Protein AF-A0A2T2QYC4-F1 (afdb_monomer_lite)

pLDDT: mean 82.31, std 14.13, range [34.84, 96.31]

Foldseek 3Di:
DACALVNLLVVLLCLAPVVQVVCQVVQQFDQDPVRDTHRDGDFKDKDKDPFDDDCRQQPSDQPPAWHKDWPFKDFDFACPVPDPVNLLVLLVVCVVVVHPLNVPDDPPPPRVSSLVSVQVSCVVVVHDSCVRRPGTMITMIMIGSAPCSVCVVVVNDDDRDDHHHHSVVSNVSSCVVRPPVVCVVCVVVVVDDPVVVVVVVVVVVVPPDPDPPPDDD

Sequence (217 aa):
MLVSSEAKLIGALATSSQIQRRFRKRYGHRESISGAVKEAELVLITATSALGRSSLYNRLRLDGLFRYERLGWTEGYGHFHIPESTFQKMRELLARRDHKYAEGYDLGDGPNWRIRVAREALDQVGLDSELLHHGIQREVFGVPLVDNFRDYLCGRIEDTSVSRPSVSETAEAAKERWIIDRADRCPDYAEWSRRQIWELMVSRLENEVPWPKNGSS

Radius of gyration: 23.76 Å; chains: 1; bounding box: 46×71×59 Å

Structure (mmCIF, N/CA/C/O backbone):
data_AF-A0A2T2QYC4-F1
#
_entry.id   AF-A0A2T2QYC4-F1
#
loop_
_atom_site.group_PDB
_atom_site.id
_atom_site.type_symbol
_atom_site.label_atom_id
_atom_site.label_alt_id
_atom_site.label_comp_id
_atom_site.label_asym_id
_atom_site.label_entity_id
_atom_site.label_seq_id
_atom_site.pdbx_PDB_ins_code
_atom_site.Cartn_x
_atom_site.Cartn_y
_atom_site.Cartn_z
_atom_site.occupancy
_atom_site.B_iso_or_equiv
_atom_site.auth_seq_id
_atom_site.auth_comp_id
_atom_site.auth_asym_id
_atom_site.auth_atom_id
_atom_site.pdbx_PDB_model_num
ATOM 1 N N . MET A 1 1 ? -6.869 10.936 -14.841 1.00 34.84 1 MET A N 1
ATOM 2 C CA . MET A 1 1 ? -5.596 10.888 -14.089 1.00 34.84 1 MET A CA 1
ATOM 3 C C . MET A 1 1 ? -4.715 9.812 -14.722 1.00 34.84 1 MET A C 1
ATOM 5 O O . MET A 1 1 ? -5.027 8.636 -14.601 1.00 34.84 1 MET A O 1
ATOM 9 N N . LEU A 1 2 ? -3.721 10.186 -15.531 1.00 40.78 2 LEU A N 1
ATOM 10 C CA . LEU A 1 2 ? -2.748 9.238 -16.091 1.00 40.78 2 LEU A CA 1
ATOM 11 C C . LEU A 1 2 ? -1.727 8.931 -14.987 1.00 40.78 2 LEU A C 1
ATOM 13 O O . LEU A 1 2 ? -1.151 9.864 -14.442 1.00 40.78 2 LEU A O 1
ATOM 17 N N . VAL A 1 3 ? -1.506 7.659 -14.640 1.00 56.66 3 VAL A N 1
ATOM 18 C CA . VAL A 1 3 ? -0.358 7.289 -13.789 1.00 56.66 3 VAL A CA 1
ATOM 19 C C . VAL A 1 3 ? 0.904 7.711 -14.533 1.00 56.66 3 VAL A C 1
ATOM 21 O O . VAL A 1 3 ? 1.091 7.298 -15.685 1.00 56.66 3 VAL A O 1
ATOM 24 N N . SER A 1 4 ? 1.730 8.549 -13.902 1.00 75.06 4 SER A N 1
ATOM 25 C CA . SER A 1 4 ? 3.019 8.962 -14.457 1.00 75.06 4 SER A CA 1
ATOM 26 C C . SER A 1 4 ? 3.881 7.728 -14.737 1.00 75.06 4 SER A C 1
ATOM 28 O O . SER A 1 4 ? 3.752 6.696 -14.075 1.00 75.06 4 SER A O 1
ATOM 30 N N . SER A 1 5 ? 4.753 7.797 -15.742 1.00 82.12 5 SER A N 1
ATOM 31 C CA . SER A 1 5 ? 5.728 6.731 -16.024 1.00 82.12 5 SER A CA 1
ATOM 32 C C . SER A 1 5 ? 6.539 6.357 -14.775 1.00 82.12 5 SER A C 1
ATOM 34 O O . SER A 1 5 ? 6.807 5.181 -14.548 1.00 82.12 5 SER A O 1
ATOM 36 N N . GLU A 1 6 ? 6.822 7.337 -13.916 1.00 81.94 6 GLU A N 1
ATOM 37 C CA . GLU A 1 6 ? 7.482 7.173 -12.617 1.00 81.94 6 GLU A CA 1
ATOM 38 C C . GLU A 1 6 ? 6.693 6.280 -11.655 1.00 81.94 6 GLU A C 1
ATOM 40 O O . GLU A 1 6 ? 7.233 5.323 -11.108 1.00 81.94 6 GLU A O 1
ATOM 45 N N . ALA A 1 7 ? 5.396 6.535 -11.472 1.00 85.44 7 ALA A N 1
ATOM 46 C CA . ALA A 1 7 ? 4.572 5.724 -10.582 1.00 85.44 7 ALA A CA 1
ATOM 47 C C . ALA A 1 7 ? 4.428 4.279 -11.094 1.00 85.44 7 ALA A C 1
ATOM 49 O O . ALA A 1 7 ? 4.367 3.344 -10.294 1.00 85.44 7 ALA A O 1
ATOM 50 N N . LYS A 1 8 ? 4.448 4.070 -12.420 1.00 90.44 8 LYS A N 1
ATOM 51 C CA . LYS A 1 8 ? 4.505 2.715 -12.989 1.00 90.44 8 LYS A CA 1
ATOM 52 C C . LYS A 1 8 ? 5.839 2.028 -12.707 1.00 90.44 8 LYS A C 1
ATOM 54 O O . LYS A 1 8 ? 5.837 0.858 -12.338 1.00 90.44 8 LYS A O 1
ATOM 59 N N . LEU A 1 9 ? 6.955 2.751 -12.835 1.00 92.19 9 LEU A N 1
ATOM 60 C CA . LEU A 1 9 ? 8.280 2.242 -12.482 1.00 92.19 9 LEU A CA 1
ATOM 61 C C . LEU A 1 9 ? 8.327 1.829 -11.006 1.00 92.19 9 LEU A C 1
ATOM 63 O O . LEU A 1 9 ? 8.732 0.713 -10.705 1.00 92.19 9 LEU A O 1
ATOM 67 N N . ILE A 1 10 ? 7.843 2.671 -10.091 1.00 91.94 10 ILE A N 1
ATOM 68 C CA . ILE A 1 10 ? 7.784 2.346 -8.656 1.00 91.94 10 ILE A CA 1
ATOM 69 C C . ILE A 1 10 ? 6.952 1.079 -8.416 1.00 91.94 10 ILE A C 1
ATOM 71 O O . ILE A 1 10 ? 7.399 0.178 -7.704 1.00 91.94 10 ILE A O 1
ATOM 75 N N . GLY A 1 11 ? 5.774 0.982 -9.039 1.00 91.75 11 GLY A N 1
ATOM 76 C CA . GLY A 1 11 ? 4.921 -0.204 -8.945 1.00 91.75 11 GLY A CA 1
ATOM 77 C C . GLY A 1 11 ? 5.597 -1.474 -9.468 1.00 91.75 11 GLY A C 1
ATOM 78 O O . GLY A 1 11 ? 5.486 -2.522 -8.843 1.00 91.75 11 GLY A O 1
ATOM 79 N N . ALA A 1 12 ? 6.359 -1.381 -10.560 1.00 94.12 12 ALA A N 1
ATOM 80 C CA . ALA A 1 12 ? 7.154 -2.493 -11.072 1.00 94.12 12 ALA A CA 1
ATOM 81 C C . ALA A 1 12 ? 8.262 -2.907 -10.097 1.00 94.12 12 ALA A C 1
ATOM 83 O O . ALA A 1 12 ? 8.355 -4.075 -9.716 1.00 94.12 12 ALA A O 1
ATOM 84 N N . LEU A 1 13 ? 9.067 -1.943 -9.643 1.00 94.94 13 LEU A N 1
ATOM 85 C CA . LEU A 1 13 ? 10.204 -2.177 -8.751 1.00 94.94 13 LEU A CA 1
ATOM 86 C C . LEU A 1 13 ? 9.791 -2.790 -7.410 1.00 94.94 13 LEU A C 1
ATOM 88 O O . LEU A 1 13 ? 10.557 -3.575 -6.844 1.00 94.94 13 LEU A O 1
ATOM 92 N N . ALA A 1 14 ? 8.580 -2.494 -6.929 1.00 94.50 14 ALA A N 1
ATOM 93 C CA . ALA A 1 14 ? 8.007 -3.110 -5.734 1.00 94.50 14 ALA A CA 1
ATOM 94 C C . ALA A 1 14 ? 7.943 -4.649 -5.822 1.00 94.50 14 ALA A C 1
ATOM 96 O O . ALA A 1 14 ? 7.999 -5.320 -4.797 1.00 94.50 14 ALA A O 1
ATOM 97 N N . THR A 1 15 ? 7.878 -5.214 -7.032 1.00 94.44 15 THR A N 1
ATOM 98 C CA . THR A 1 15 ? 7.729 -6.662 -7.279 1.00 94.44 15 THR A CA 1
ATOM 99 C C . THR A 1 15 ? 9.056 -7.424 -7.402 1.00 94.44 15 THR A C 1
ATOM 101 O O . THR A 1 15 ? 9.057 -8.625 -7.692 1.00 94.44 15 THR A O 1
ATOM 104 N N . SER A 1 16 ? 10.186 -6.732 -7.228 1.00 95.00 16 SER A N 1
ATOM 105 C CA . SER A 1 16 ? 11.531 -7.286 -7.418 1.00 95.00 16 SER A CA 1
ATOM 106 C C . SER A 1 16 ? 12.015 -8.129 -6.232 1.00 95.00 16 SER A C 1
ATOM 108 O O . SER A 1 16 ? 11.623 -7.914 -5.079 1.00 95.00 16 SER A O 1
ATOM 110 N N . SER A 1 17 ? 12.952 -9.045 -6.490 1.00 94.62 17 SER A N 1
ATOM 111 C CA . SER A 1 17 ? 13.539 -9.913 -5.454 1.00 94.62 17 SER A CA 1
ATOM 112 C C . SER A 1 17 ? 14.243 -9.139 -4.333 1.00 94.62 17 SER A C 1
ATOM 114 O O . SER A 1 17 ? 14.236 -9.559 -3.173 1.00 94.62 17 SER A O 1
ATOM 116 N N . GLN A 1 18 ? 14.818 -7.966 -4.625 1.00 95.12 18 GLN A N 1
ATOM 117 C CA . GLN A 1 18 ? 15.401 -7.089 -3.606 1.00 95.12 18 GLN A CA 1
ATOM 118 C C . GLN A 1 18 ? 14.364 -6.633 -2.573 1.00 95.12 18 GLN A C 1
ATOM 120 O O . GLN A 1 18 ? 14.708 -6.514 -1.394 1.00 95.12 18 GLN A O 1
ATOM 125 N N . ILE A 1 19 ? 13.124 -6.357 -2.991 1.00 94.38 19 ILE A N 1
ATOM 126 C CA . ILE A 1 19 ? 12.058 -5.923 -2.082 1.00 94.38 19 ILE A CA 1
ATOM 127 C C . ILE A 1 19 ? 11.625 -7.077 -1.183 1.00 94.38 19 ILE A C 1
ATOM 129 O O . ILE A 1 19 ? 11.568 -6.882 0.030 1.00 94.38 19 ILE A O 1
ATOM 133 N N . GLN A 1 20 ? 11.446 -8.284 -1.727 1.00 91.44 20 GLN A N 1
ATOM 134 C CA . GLN A 1 20 ? 11.183 -9.479 -0.915 1.00 91.44 20 GLN A CA 1
ATOM 135 C C . GLN A 1 20 ? 12.298 -9.728 0.107 1.00 91.44 20 GLN A C 1
ATOM 137 O O . GLN A 1 20 ? 12.030 -9.894 1.294 1.00 91.44 20 GLN A O 1
ATOM 142 N N . ARG A 1 21 ? 13.568 -9.651 -0.312 1.00 91.06 21 ARG A N 1
ATOM 143 C CA . ARG A 1 21 ? 14.713 -9.821 0.596 1.00 91.06 21 ARG A CA 1
ATOM 144 C C . ARG A 1 21 ? 14.744 -8.762 1.699 1.00 91.06 21 ARG A C 1
ATOM 146 O O . ARG A 1 21 ? 15.040 -9.079 2.850 1.00 91.06 21 ARG A O 1
ATOM 153 N N . ARG A 1 22 ? 14.449 -7.499 1.371 1.00 92.75 22 ARG A N 1
ATOM 154 C CA . ARG A 1 22 ? 14.358 -6.417 2.368 1.00 92.75 22 ARG A CA 1
ATOM 155 C C . ARG A 1 22 ? 13.189 -6.620 3.323 1.00 92.75 22 ARG A C 1
ATOM 157 O O . ARG A 1 22 ? 13.354 -6.361 4.513 1.00 92.75 22 ARG A O 1
ATOM 164 N N . PHE A 1 23 ? 12.047 -7.085 2.822 1.00 92.12 23 PHE A N 1
ATOM 165 C CA . PHE A 1 23 ? 10.899 -7.430 3.649 1.00 92.12 23 PHE A CA 1
ATOM 166 C C . PHE A 1 23 ? 11.265 -8.541 4.635 1.00 92.12 23 PHE A C 1
ATOM 168 O O . PHE A 1 23 ? 11.147 -8.325 5.838 1.00 92.12 23 PHE A O 1
ATOM 175 N N . ARG A 1 24 ? 11.829 -9.657 4.154 1.00 89.19 24 ARG A N 1
ATOM 176 C CA . ARG A 1 24 ? 12.281 -10.775 4.996 1.00 89.19 24 ARG A CA 1
ATOM 177 C C . ARG A 1 24 ? 13.300 -10.329 6.043 1.00 89.19 24 ARG A C 1
ATOM 179 O O . ARG A 1 24 ? 13.154 -10.640 7.214 1.00 89.19 24 ARG A O 1
ATOM 186 N N . LYS A 1 25 ? 14.278 -9.494 5.671 1.00 89.31 25 LYS A N 1
ATOM 187 C CA . LYS A 1 25 ? 15.247 -8.940 6.635 1.00 89.31 25 LYS A CA 1
ATOM 188 C C . LYS A 1 25 ? 14.583 -8.105 7.740 1.00 89.31 25 LYS A C 1
ATOM 190 O O . LYS A 1 25 ? 15.083 -8.071 8.858 1.00 89.31 25 LYS A O 1
ATOM 195 N N . ARG A 1 26 ? 13.505 -7.380 7.426 1.00 88.81 26 ARG A N 1
ATOM 196 C CA . ARG A 1 26 ? 12.836 -6.468 8.368 1.00 88.81 26 ARG A CA 1
ATOM 197 C C . ARG A 1 26 ? 11.761 -7.152 9.213 1.00 88.81 26 ARG A C 1
ATOM 199 O O . ARG A 1 26 ? 11.544 -6.733 10.348 1.00 88.81 26 ARG A O 1
ATOM 206 N N . TYR A 1 27 ? 11.071 -8.137 8.648 1.00 86.44 27 TYR A N 1
ATOM 207 C CA . TYR A 1 27 ? 9.861 -8.724 9.224 1.00 86.44 27 TYR A CA 1
ATOM 208 C C . TYR A 1 27 ? 9.934 -10.241 9.421 1.00 86.44 27 TYR A C 1
ATOM 210 O O . TYR A 1 27 ? 9.093 -10.762 10.141 1.00 86.44 27 TYR A O 1
ATOM 218 N N . GLY A 1 28 ? 10.910 -10.930 8.823 1.00 81.00 28 GLY A N 1
ATOM 219 C CA . GLY A 1 28 ? 10.986 -12.395 8.784 1.00 81.00 28 GLY A CA 1
ATOM 220 C C . GLY A 1 28 ? 11.071 -13.049 10.160 1.00 81.00 28 GLY A C 1
ATOM 221 O O . GLY A 1 28 ? 10.417 -14.051 10.379 1.00 81.00 28 GLY A O 1
ATOM 222 N N . HIS A 1 29 ? 11.769 -12.437 11.118 1.00 75.62 29 HIS A N 1
ATOM 223 C CA . HIS A 1 29 ? 11.872 -12.958 12.487 1.00 75.62 29 HIS A CA 1
ATOM 224 C C . HIS A 1 29 ? 11.313 -11.946 13.487 1.00 75.62 29 HIS A C 1
ATOM 226 O O . HIS A 1 29 ? 12.050 -11.332 14.261 1.00 75.62 29 HIS A O 1
ATOM 232 N N . ARG A 1 30 ? 9.999 -11.709 13.429 1.00 68.81 30 ARG A N 1
ATOM 233 C CA . ARG A 1 30 ? 9.294 -10.909 14.438 1.00 68.81 30 ARG A CA 1
ATOM 234 C C . ARG A 1 30 ? 8.392 -11.791 15.285 1.00 68.81 30 ARG A C 1
ATOM 236 O O . ARG A 1 30 ? 7.573 -12.546 14.763 1.00 68.81 30 ARG A O 1
ATOM 243 N N . GLU A 1 31 ? 8.512 -11.633 16.597 1.00 67.81 31 GLU A N 1
ATOM 244 C CA . GLU A 1 31 ? 7.532 -12.156 17.538 1.00 67.81 31 GLU A CA 1
ATOM 245 C C . GLU A 1 31 ? 6.200 -11.438 17.320 1.00 67.81 31 GLU A C 1
ATOM 247 O O . GLU A 1 31 ? 6.111 -10.207 17.261 1.00 67.81 31 GLU A O 1
ATOM 252 N N . SER A 1 32 ? 5.151 -12.230 17.134 1.00 64.69 32 SER A N 1
ATOM 253 C CA . SER A 1 32 ? 3.784 -11.727 17.149 1.00 64.69 32 SER A CA 1
ATOM 254 C C . SER A 1 32 ? 3.385 -11.302 18.565 1.00 64.69 32 SER A C 1
ATOM 256 O O . SER A 1 32 ? 3.984 -11.726 19.548 1.00 64.69 32 SER A O 1
ATOM 258 N N . ILE A 1 33 ? 2.306 -10.523 18.681 1.00 60.09 33 ILE A N 1
ATOM 259 C CA . ILE A 1 33 ? 1.723 -10.114 19.976 1.00 60.09 33 ILE A CA 1
ATOM 260 C C . ILE A 1 33 ? 1.355 -11.339 20.843 1.00 60.09 33 ILE A C 1
ATOM 262 O O . ILE A 1 33 ? 1.337 -11.257 22.064 1.00 60.09 33 ILE A O 1
ATOM 266 N N . SER A 1 34 ? 1.117 -12.496 20.217 1.00 65.88 34 SER A N 1
ATOM 267 C CA . SER A 1 34 ? 0.871 -13.785 20.875 1.00 65.88 34 SER A CA 1
ATOM 268 C C . SER A 1 34 ? 2.137 -14.563 21.282 1.00 65.88 34 SER A C 1
ATOM 270 O O . SER A 1 34 ? 2.019 -15.715 21.681 1.00 65.88 34 SER A O 1
ATOM 272 N N . GLY A 1 35 ? 3.342 -14.004 21.127 1.00 59.62 35 GLY A N 1
ATOM 273 C CA . GLY A 1 35 ? 4.617 -14.664 21.459 1.00 59.62 35 GLY A CA 1
ATOM 274 C C . GLY A 1 35 ? 5.097 -15.711 20.444 1.00 59.62 35 GLY A C 1
ATOM 275 O O . GLY A 1 35 ? 6.207 -16.218 20.553 1.00 59.62 35 GLY A O 1
ATOM 276 N N . ALA A 1 36 ? 4.299 -16.026 19.420 1.00 67.31 36 ALA A N 1
ATOM 277 C CA . ALA A 1 36 ? 4.718 -16.908 18.335 1.00 67.31 36 ALA A CA 1
ATOM 278 C C . ALA A 1 36 ? 5.643 -16.161 17.362 1.00 67.31 36 ALA A C 1
ATOM 280 O O . ALA A 1 36 ? 5.263 -15.104 16.841 1.00 67.31 36 ALA A O 1
ATOM 281 N N . VAL A 1 37 ? 6.820 -16.725 17.085 1.00 66.75 37 VAL A N 1
ATOM 282 C CA . VAL A 1 37 ? 7.684 -16.298 15.977 1.00 66.75 37 VAL A CA 1
ATOM 283 C C . VAL A 1 37 ? 7.029 -16.753 14.676 1.00 66.75 37 VAL A C 1
ATOM 285 O O . VAL A 1 37 ? 6.723 -17.932 14.515 1.00 66.75 37 VAL A O 1
ATOM 288 N N . LYS A 1 38 ? 6.769 -15.815 13.763 1.00 68.00 38 LYS A N 1
ATOM 289 C CA . LYS A 1 38 ? 6.248 -16.131 12.429 1.00 68.00 38 LYS A CA 1
ATOM 290 C C . LYS A 1 38 ? 7.281 -15.751 11.382 1.00 68.00 38 LYS A C 1
ATOM 292 O O . LYS A 1 38 ? 7.664 -14.586 11.321 1.00 68.00 38 LYS A O 1
ATOM 297 N N . GLU A 1 39 ? 7.648 -16.716 10.543 1.00 76.69 39 GLU A N 1
ATOM 298 C CA . GLU A 1 39 ? 8.449 -16.500 9.337 1.00 76.69 39 GLU A CA 1
ATOM 299 C C . GLU A 1 39 ? 7.620 -15.710 8.316 1.00 76.69 39 GLU A C 1
ATOM 301 O O . GLU A 1 39 ? 6.793 -16.260 7.587 1.00 76.69 39 GLU A O 1
ATOM 306 N N . ALA A 1 40 ? 7.762 -14.383 8.331 1.00 83.25 40 ALA A N 1
ATOM 307 C CA . ALA A 1 40 ? 6.972 -13.507 7.475 1.00 83.25 40 ALA A CA 1
ATOM 308 C C . ALA A 1 40 ? 7.547 -13.444 6.051 1.00 83.25 40 ALA A C 1
ATOM 310 O O . ALA A 1 40 ? 8.598 -12.839 5.819 1.00 83.25 40 ALA A O 1
ATOM 311 N N . GLU A 1 41 ? 6.797 -13.979 5.086 1.00 89.69 41 GLU A N 1
ATOM 312 C CA . GLU A 1 41 ? 7.133 -13.924 3.662 1.00 89.69 41 GLU A CA 1
ATOM 313 C C . GLU A 1 41 ? 6.283 -12.909 2.890 1.00 89.69 41 GLU A C 1
ATOM 315 O O . GLU A 1 41 ? 5.070 -12.784 3.084 1.00 89.69 41 GLU A O 1
ATOM 320 N N . LEU A 1 42 ? 6.920 -12.180 1.965 1.00 92.38 42 LEU A N 1
ATOM 321 C CA . LEU A 1 42 ? 6.217 -11.266 1.064 1.00 92.38 42 LEU A CA 1
ATOM 322 C C . LEU A 1 42 ? 5.746 -12.025 -0.181 1.00 92.38 42 LEU A C 1
ATOM 324 O O . LEU A 1 42 ? 6.479 -12.148 -1.165 1.00 92.38 42 LEU A O 1
ATOM 328 N N . VAL A 1 43 ? 4.502 -12.499 -0.124 1.00 93.81 43 VAL A N 1
ATOM 329 C CA . VAL A 1 43 ? 3.883 -13.331 -1.172 1.00 93.81 43 VAL A CA 1
ATOM 330 C C . VAL A 1 43 ? 2.889 -12.587 -2.066 1.00 93.81 43 VAL A C 1
ATOM 332 O O . VAL A 1 43 ? 2.613 -13.019 -3.183 1.00 93.81 43 VAL A O 1
ATOM 335 N N . LEU A 1 44 ? 2.345 -11.464 -1.594 1.00 94.81 44 LEU A N 1
ATOM 336 C CA . LEU A 1 44 ? 1.317 -10.688 -2.284 1.00 94.81 44 LEU A CA 1
ATOM 337 C C . LEU A 1 44 ? 1.483 -9.205 -1.952 1.00 94.81 44 LEU A C 1
ATOM 339 O O . LEU A 1 44 ? 1.587 -8.831 -0.785 1.00 94.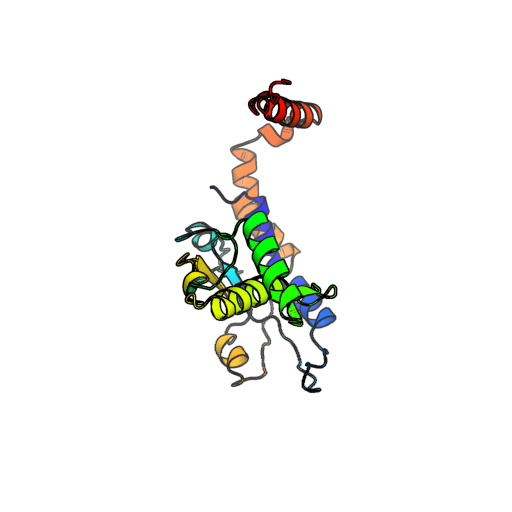81 44 LEU A O 1
ATOM 343 N N . ILE A 1 45 ? 1.447 -8.356 -2.976 1.00 94.69 45 ILE A N 1
ATOM 344 C CA . ILE A 1 45 ? 1.322 -6.904 -2.806 1.00 94.69 45 ILE A CA 1
ATOM 345 C C . ILE A 1 45 ? -0.105 -6.509 -3.155 1.00 94.69 45 ILE A C 1
ATOM 347 O O . ILE A 1 45 ? -0.562 -6.785 -4.261 1.00 94.69 45 ILE A O 1
ATOM 351 N N . THR A 1 46 ? -0.801 -5.834 -2.243 1.00 93.25 46 THR A N 1
ATOM 352 C CA . THR A 1 46 ? -2.140 -5.291 -2.501 1.00 93.25 46 THR A CA 1
ATOM 353 C C . THR A 1 46 ? -2.110 -3.778 -2.654 1.00 93.25 46 THR A C 1
ATOM 355 O O . THR A 1 46 ? -1.400 -3.089 -1.923 1.00 93.25 46 THR A O 1
ATOM 358 N N . ALA A 1 47 ? -2.926 -3.252 -3.560 1.00 90.19 47 ALA A N 1
ATOM 359 C CA . ALA A 1 47 ? -3.156 -1.823 -3.727 1.00 90.19 47 ALA A CA 1
ATOM 360 C C . ALA A 1 47 ? -4.654 -1.548 -3.879 1.00 90.19 47 ALA A C 1
ATOM 362 O O . ALA A 1 47 ? -5.387 -2.376 -4.418 1.00 90.19 47 ALA A O 1
ATOM 363 N N . THR A 1 48 ? -5.113 -0.386 -3.425 1.00 88.19 48 THR A N 1
ATOM 364 C CA . THR A 1 48 ? -6.509 0.041 -3.563 1.00 88.19 48 THR A CA 1
ATOM 365 C C . THR A 1 48 ? -6.613 1.279 -4.438 1.00 88.19 48 THR A C 1
ATOM 367 O O . THR A 1 48 ? -5.715 2.123 -4.473 1.00 88.19 48 THR A O 1
ATOM 370 N N . SER A 1 49 ? -7.714 1.399 -5.176 1.00 84.62 49 SER A N 1
ATOM 371 C CA . SER A 1 49 ? -8.035 2.645 -5.864 1.00 84.62 49 SER A CA 1
ATOM 372 C C . SER A 1 49 ? -8.307 3.768 -4.856 1.00 84.62 49 SER A C 1
ATOM 374 O O . SER A 1 49 ? -8.793 3.534 -3.749 1.00 84.62 49 SER A O 1
ATOM 376 N N . ALA A 1 50 ? -8.014 5.011 -5.247 1.00 74.56 50 ALA A N 1
ATOM 377 C CA . ALA A 1 50 ? -8.322 6.168 -4.409 1.00 74.56 50 ALA A CA 1
ATOM 378 C C . ALA A 1 50 ? -9.843 6.328 -4.207 1.00 74.56 50 ALA A C 1
ATOM 380 O O . ALA A 1 50 ? -10.300 6.509 -3.077 1.00 74.56 50 ALA A O 1
ATOM 381 N N . LEU A 1 51 ? -10.607 6.219 -5.305 1.00 70.25 51 LEU A N 1
ATOM 382 C CA . LEU A 1 51 ? -12.068 6.317 -5.368 1.00 70.25 51 LEU A CA 1
ATOM 383 C C . LEU A 1 51 ? -12.595 5.395 -6.481 1.00 70.25 51 LEU A C 1
ATOM 385 O O . LEU A 1 51 ? -12.140 5.506 -7.620 1.00 70.25 51 LEU A O 1
ATOM 389 N N . GLY A 1 52 ? -13.558 4.519 -6.180 1.00 73.06 52 GLY A N 1
ATOM 390 C CA . GLY A 1 52 ? -14.310 3.767 -7.191 1.00 73.06 52 GLY A CA 1
ATOM 391 C C . GLY A 1 52 ? -13.456 2.900 -8.127 1.00 73.06 52 GLY A C 1
ATOM 392 O O . GLY A 1 52 ? -12.409 2.376 -7.742 1.00 73.06 52 GLY A O 1
ATOM 393 N N . ARG A 1 53 ? -13.918 2.726 -9.374 1.00 74.69 53 ARG A N 1
ATOM 394 C CA . ARG A 1 53 ? -13.240 1.905 -10.399 1.00 74.69 53 ARG A CA 1
ATOM 395 C C . ARG A 1 53 ? -11.968 2.586 -10.879 1.00 74.69 53 ARG A C 1
ATOM 397 O O . ARG A 1 53 ? -11.992 3.765 -11.221 1.00 74.69 53 ARG A O 1
ATOM 404 N N . SER A 1 54 ? -10.881 1.827 -11.006 1.00 75.12 54 SER A N 1
ATOM 405 C CA . SER A 1 54 ? -9.619 2.345 -11.533 1.00 75.12 54 SER A CA 1
ATOM 406 C C . SER A 1 54 ? -9.028 1.437 -12.603 1.00 75.12 54 SER A C 1
ATOM 408 O O . SER A 1 54 ? -8.538 0.346 -12.338 1.00 75.12 54 SER A O 1
ATOM 410 N N . SER A 1 55 ? -8.951 1.939 -13.838 1.00 73.69 55 SER A N 1
ATOM 411 C CA . SER A 1 55 ? -8.229 1.260 -14.925 1.00 73.69 55 SER A CA 1
ATOM 412 C C . SER A 1 55 ? -6.704 1.411 -14.831 1.00 73.69 55 SER A C 1
ATOM 414 O O . SER A 1 55 ? -5.975 0.997 -15.737 1.00 73.69 55 SER A O 1
ATOM 416 N N . LEU A 1 56 ? -6.198 2.052 -13.773 1.00 77.44 56 LEU A N 1
ATOM 417 C CA . LEU A 1 56 ? -4.777 2.343 -13.617 1.00 77.44 56 LEU A CA 1
ATOM 418 C C . LEU A 1 56 ? -3.973 1.071 -13.374 1.00 77.44 56 LEU A C 1
ATOM 420 O O . LEU A 1 56 ? -3.043 0.791 -14.129 1.00 77.44 56 LEU A O 1
ATOM 424 N N . TYR A 1 57 ? -4.380 0.281 -12.383 1.00 81.38 57 TYR A N 1
ATOM 425 C CA . TYR A 1 57 ? -3.696 -0.958 -12.027 1.00 81.38 57 TYR A CA 1
ATOM 426 C C . TYR A 1 57 ? -3.876 -2.043 -13.095 1.00 81.38 57 TYR A C 1
ATOM 428 O O . TYR A 1 57 ? -2.923 -2.752 -13.385 1.00 81.38 57 TYR A O 1
ATOM 436 N N . ASN A 1 58 ? -5.006 -2.072 -13.815 1.00 78.88 58 ASN A N 1
ATOM 437 C CA . ASN A 1 58 ? -5.199 -2.974 -14.966 1.00 78.88 58 ASN A CA 1
ATOM 438 C C . ASN A 1 58 ? -4.123 -2.820 -16.060 1.00 78.88 58 ASN A C 1
ATOM 440 O O . ASN A 1 58 ? -3.868 -3.748 -16.827 1.00 78.88 58 ASN A O 1
ATOM 444 N N . ARG A 1 59 ? -3.505 -1.637 -16.164 1.00 83.19 59 ARG A N 1
ATOM 445 C CA . ARG A 1 59 ? -2.445 -1.336 -17.140 1.00 83.19 59 ARG A CA 1
ATOM 446 C C . ARG A 1 59 ? -1.037 -1.487 -16.564 1.00 83.19 59 ARG A C 1
ATOM 448 O O . ARG A 1 59 ? -0.067 -1.306 -17.299 1.00 83.19 59 ARG A O 1
ATOM 455 N N . LEU A 1 60 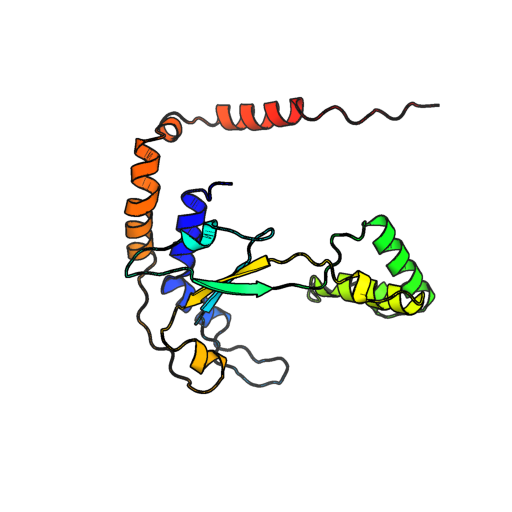? -0.918 -1.784 -15.273 1.00 89.44 60 LEU A N 1
ATOM 456 C CA . LEU A 1 60 ? 0.350 -1.943 -14.579 1.00 89.44 60 LEU A CA 1
ATOM 457 C C . LEU A 1 60 ? 0.780 -3.412 -14.673 1.00 89.44 60 LEU A C 1
ATOM 459 O O . LEU A 1 60 ? 0.525 -4.223 -13.787 1.00 89.44 60 LEU A O 1
ATOM 463 N N . ARG A 1 61 ? 1.374 -3.765 -15.814 1.00 91.69 61 ARG A N 1
ATOM 464 C CA . ARG A 1 61 ? 1.890 -5.109 -16.093 1.00 91.69 61 ARG A CA 1
ATOM 465 C C . ARG A 1 61 ? 3.097 -5.051 -17.021 1.00 91.69 61 ARG A C 1
ATOM 467 O O . ARG A 1 61 ? 3.119 -4.228 -17.938 1.00 91.69 61 ARG A O 1
ATOM 474 N N . LEU A 1 62 ? 4.042 -5.953 -16.796 1.00 91.56 62 LEU A N 1
ATOM 475 C CA . LEU A 1 62 ? 5.131 -6.279 -17.712 1.00 91.56 62 LEU A CA 1
ATOM 476 C C . LEU A 1 62 ? 5.084 -7.789 -17.919 1.00 91.56 62 LEU A C 1
ATOM 478 O O . LEU A 1 62 ? 5.167 -8.543 -16.947 1.00 91.56 62 LEU A O 1
ATOM 482 N N . ASP A 1 63 ? 4.866 -8.218 -19.160 1.00 86.69 63 ASP A N 1
ATOM 483 C CA . ASP A 1 63 ? 4.655 -9.631 -19.466 1.00 86.69 63 ASP A CA 1
ATOM 484 C C . ASP A 1 63 ? 5.883 -10.458 -19.060 1.00 86.69 63 ASP A C 1
ATOM 486 O O . ASP A 1 63 ? 7.022 -10.032 -19.229 1.00 86.69 63 ASP A O 1
ATOM 490 N N . GLY A 1 64 ? 5.638 -11.607 -18.426 1.00 84.62 64 GLY A N 1
ATOM 491 C CA . GLY A 1 64 ? 6.684 -12.452 -17.840 1.00 84.62 64 GLY A CA 1
ATOM 492 C C . GLY A 1 64 ? 7.283 -11.944 -16.521 1.00 84.62 64 GLY A C 1
ATOM 493 O O . GLY A 1 64 ? 7.942 -12.717 -15.836 1.00 84.62 64 GLY A O 1
ATOM 494 N N . LEU A 1 65 ? 7.031 -10.692 -16.115 1.00 89.88 65 LEU A N 1
ATOM 495 C CA . LEU A 1 65 ? 7.569 -10.140 -14.867 1.00 89.88 65 LEU A CA 1
ATOM 496 C C . LEU A 1 65 ? 6.498 -9.994 -13.794 1.00 89.88 65 LEU A C 1
ATOM 498 O O . LEU A 1 65 ? 6.659 -10.518 -12.698 1.00 89.88 65 LEU A O 1
ATOM 502 N N . PHE A 1 66 ? 5.410 -9.274 -14.054 1.00 90.81 66 PHE A N 1
ATOM 503 C CA . PHE A 1 66 ? 4.340 -9.112 -13.070 1.00 90.81 66 PHE A CA 1
ATOM 504 C C . PHE A 1 66 ? 3.047 -8.606 -13.703 1.00 90.81 66 PHE A C 1
ATOM 506 O O . PHE A 1 66 ? 3.031 -7.992 -14.775 1.00 90.81 66 PHE A O 1
ATOM 513 N N . ARG A 1 67 ? 1.950 -8.792 -12.970 1.00 91.12 67 ARG A N 1
ATOM 514 C CA . ARG A 1 67 ? 0.636 -8.282 -13.335 1.00 91.12 67 ARG A CA 1
ATOM 515 C C . ARG A 1 67 ? -0.129 -7.878 -12.086 1.00 91.12 67 ARG A C 1
ATOM 517 O O . ARG A 1 67 ? -0.246 -8.667 -11.157 1.00 91.12 67 ARG A O 1
ATOM 524 N N . TYR A 1 68 ? -0.654 -6.656 -12.084 1.00 91.56 68 TYR A N 1
ATOM 525 C CA . TYR A 1 68 ? -1.686 -6.270 -11.130 1.00 91.56 68 TYR A CA 1
ATOM 526 C C . TYR A 1 68 ? -3.024 -6.824 -11.610 1.00 91.56 68 TYR A C 1
ATOM 528 O O . TYR A 1 68 ? -3.489 -6.510 -12.707 1.00 91.56 68 TYR A O 1
ATOM 536 N N . GLU A 1 69 ? -3.637 -7.651 -10.777 1.00 90.75 69 GLU A N 1
ATOM 537 C CA . GLU A 1 69 ? -4.910 -8.300 -11.047 1.00 90.75 69 GLU A CA 1
ATOM 538 C C . GLU A 1 69 ? -5.983 -7.756 -10.121 1.00 90.75 69 GLU A C 1
ATOM 540 O O . GLU A 1 69 ? -5.738 -7.473 -8.947 1.00 90.75 69 GLU A O 1
ATOM 545 N N . ARG A 1 70 ? -7.197 -7.605 -10.646 1.00 91.38 70 ARG A N 1
ATOM 546 C CA . ARG A 1 70 ? -8.337 -7.196 -9.835 1.00 91.38 70 ARG A CA 1
ATOM 547 C C . ARG A 1 70 ? -8.713 -8.330 -8.884 1.00 91.38 70 ARG A C 1
ATOM 549 O O . ARG A 1 70 ? -9.082 -9.410 -9.336 1.00 91.38 70 ARG A O 1
ATOM 556 N N . LEU A 1 71 ? -8.690 -8.050 -7.585 1.00 90.31 71 LEU A N 1
ATOM 557 C CA . LEU A 1 71 ? -9.127 -8.978 -6.543 1.00 90.31 71 LEU A CA 1
ATOM 558 C C . LEU A 1 71 ? -10.598 -8.780 -6.172 1.00 90.31 71 LEU A C 1
ATOM 560 O O . LEU A 1 71 ? -11.272 -9.748 -5.838 1.00 90.31 71 LEU A O 1
ATOM 564 N N . GLY A 1 72 ? -11.112 -7.549 -6.258 1.00 89.88 72 GLY A N 1
ATOM 565 C CA . GLY A 1 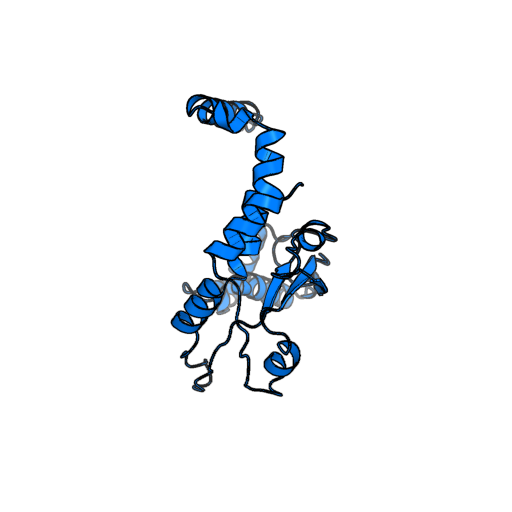72 ? -12.510 -7.261 -5.948 1.00 89.88 72 GLY A CA 1
ATOM 566 C C . GLY A 1 72 ? -12.729 -5.836 -5.462 1.00 89.88 72 GLY A C 1
ATOM 567 O O . GLY A 1 72 ? -12.066 -4.907 -5.921 1.00 89.88 72 GLY A O 1
ATOM 568 N N . TRP A 1 73 ? -13.665 -5.686 -4.532 1.00 88.50 73 TRP A N 1
ATOM 569 C CA . TRP A 1 73 ? -14.065 -4.416 -3.937 1.00 88.50 73 TRP A CA 1
ATOM 570 C C . TRP A 1 73 ? -13.913 -4.467 -2.425 1.00 88.50 73 TRP A C 1
ATOM 572 O O . TRP A 1 73 ? -14.129 -5.507 -1.809 1.00 88.50 73 TRP A O 1
ATOM 582 N N . THR A 1 74 ? -13.556 -3.333 -1.839 1.00 85.94 74 THR A N 1
ATOM 583 C CA . THR A 1 74 ? -13.646 -3.091 -0.404 1.00 85.94 74 THR A CA 1
ATOM 584 C C . THR A 1 74 ? -14.563 -1.903 -0.163 1.00 85.94 74 THR A C 1
ATOM 586 O O . THR A 1 74 ? -14.551 -0.924 -0.911 1.00 85.94 74 THR A O 1
ATOM 589 N N . GLU A 1 75 ? -15.353 -2.009 0.890 1.00 83.50 75 GLU A N 1
ATOM 590 C CA . GLU A 1 75 ? -16.169 -0.955 1.471 1.00 83.50 75 GLU A CA 1
ATOM 591 C C . GLU A 1 75 ? -15.846 -0.949 2.967 1.00 83.50 75 GLU A C 1
ATOM 593 O O . GLU A 1 75 ? -15.408 -1.972 3.505 1.00 83.50 75 GLU A O 1
ATOM 598 N N . GLY A 1 76 ? -15.937 0.199 3.631 1.00 78.50 76 GLY A N 1
ATOM 599 C CA . GLY A 1 76 ? -15.418 0.277 4.986 1.00 78.50 76 GLY A CA 1
ATOM 600 C C . GLY A 1 76 ? -15.868 1.481 5.784 1.00 78.50 76 GLY A C 1
ATOM 601 O O . GLY A 1 76 ? -16.554 2.383 5.305 1.00 78.50 76 GLY A O 1
ATOM 602 N N . TYR A 1 77 ? -15.444 1.447 7.042 1.00 79.31 77 TYR A N 1
ATOM 603 C CA . TYR A 1 77 ? -15.696 2.483 8.024 1.00 79.31 77 TYR A CA 1
ATOM 604 C C . TYR A 1 77 ? -14.562 3.505 8.015 1.00 79.31 77 TYR A C 1
ATOM 606 O O . TYR A 1 77 ? -13.387 3.163 7.859 1.00 79.31 77 TYR A O 1
ATOM 614 N N . GLY A 1 78 ? -14.898 4.772 8.219 1.00 79.81 78 GLY A N 1
ATOM 615 C CA . GLY A 1 78 ? -13.920 5.847 8.180 1.00 79.81 78 GLY A CA 1
ATOM 616 C C . GLY A 1 78 ? -14.476 7.167 8.681 1.00 79.81 78 GLY A C 1
ATOM 617 O O . GLY A 1 78 ? -15.676 7.403 8.698 1.00 79.81 78 GLY A O 1
ATOM 618 N N . HIS A 1 79 ? -13.564 8.047 9.078 1.00 78.50 79 HIS A N 1
ATOM 619 C CA . HIS A 1 79 ? -13.881 9.316 9.733 1.00 78.50 79 HIS A CA 1
ATOM 620 C C . HIS A 1 79 ? -13.693 10.531 8.813 1.00 78.50 79 HIS A C 1
ATOM 622 O O . HIS A 1 79 ? -13.711 11.659 9.289 1.00 78.50 79 HIS A O 1
ATOM 628 N N . PHE A 1 80 ? -13.471 10.339 7.507 1.00 79.12 80 PHE A N 1
ATOM 629 C CA . PHE A 1 80 ? -13.158 11.454 6.599 1.00 79.12 80 PHE A CA 1
ATOM 630 C C . PHE A 1 80 ? -14.313 12.446 6.429 1.00 79.12 80 PHE A C 1
ATOM 632 O O . PHE A 1 80 ? -14.079 13.590 6.060 1.00 79.12 80 PHE A O 1
ATOM 639 N N . HIS A 1 81 ? -15.553 12.012 6.666 1.00 81.56 81 HIS A N 1
ATOM 640 C CA . HIS A 1 81 ? -16.728 12.875 6.603 1.00 81.56 81 HIS A CA 1
ATOM 641 C C . HIS A 1 81 ? -16.935 13.659 7.909 1.00 81.56 81 HIS A C 1
ATOM 643 O O . HIS A 1 81 ? -17.816 14.509 7.957 1.00 81.56 81 HIS A O 1
ATOM 649 N N . ILE A 1 82 ? -16.152 13.377 8.962 1.00 86.75 82 ILE A N 1
ATOM 650 C CA . ILE A 1 82 ? -16.229 14.048 10.262 1.00 86.75 82 ILE A CA 1
ATOM 651 C C . ILE A 1 82 ? -15.249 15.227 10.252 1.00 86.75 82 ILE A C 1
ATOM 653 O O . ILE A 1 82 ? -14.033 15.005 10.267 1.00 86.75 82 ILE A O 1
ATOM 657 N N . PRO A 1 83 ? -15.739 16.480 10.260 1.00 89.69 83 PRO A N 1
ATOM 658 C CA . PRO A 1 83 ? -14.877 17.647 10.366 1.00 89.69 83 PRO A CA 1
ATOM 659 C C . PRO A 1 83 ? -14.109 17.649 11.686 1.00 89.69 83 PRO A C 1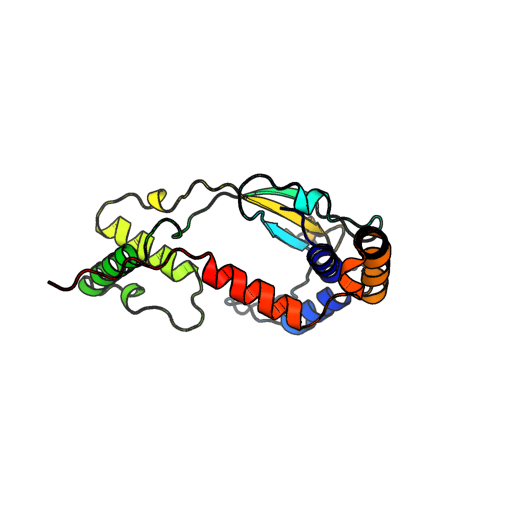
ATOM 661 O O . PRO A 1 83 ? -14.599 17.159 12.706 1.00 89.69 83 PRO A O 1
ATOM 664 N N . GLU A 1 84 ? -12.934 18.275 11.697 1.00 87.88 84 GLU A N 1
ATOM 665 C CA . GLU A 1 84 ? -12.089 18.324 12.893 1.00 87.88 84 GLU A CA 1
ATOM 666 C C . GLU A 1 84 ? -12.805 18.958 14.095 1.00 87.88 84 GLU A C 1
ATOM 668 O O . GLU A 1 84 ? -12.712 18.453 15.209 1.00 87.88 84 GLU A O 1
ATOM 673 N N . SER A 1 85 ? -13.602 20.003 13.866 1.00 92.06 85 SER A N 1
ATOM 674 C CA . SER A 1 85 ? -14.394 20.652 14.916 1.00 92.06 85 SER A CA 1
ATOM 675 C C . SER A 1 85 ? -15.421 19.712 15.557 1.00 92.06 85 SER A C 1
ATOM 677 O O . SER A 1 85 ? -15.611 19.738 16.773 1.00 92.06 85 SER A O 1
ATOM 679 N N . THR A 1 86 ? -16.066 18.852 14.766 1.00 93.12 86 THR A N 1
ATOM 680 C CA . THR A 1 86 ? -16.989 17.826 15.269 1.00 93.12 86 THR A CA 1
ATOM 681 C C . THR A 1 86 ? -16.230 16.748 16.036 1.00 93.12 86 THR A C 1
ATOM 683 O O . THR A 1 86 ? -16.659 16.343 17.114 1.00 93.12 86 THR A O 1
ATOM 686 N N . PHE A 1 87 ? -15.075 16.323 15.521 1.00 91.62 87 PHE A N 1
ATOM 687 C CA . PHE A 1 87 ? -14.232 15.332 16.182 1.00 91.62 87 PHE A CA 1
ATOM 688 C C . PHE A 1 87 ? -13.744 15.804 17.563 1.00 91.62 87 PHE A C 1
ATOM 690 O O . PHE A 1 87 ? -13.755 15.026 18.515 1.00 91.62 87 PHE A O 1
ATOM 697 N N . GLN A 1 88 ? -13.390 17.084 17.720 1.00 91.12 88 GLN A N 1
ATOM 698 C CA . GLN A 1 88 ? -13.011 17.621 19.033 1.00 91.12 88 GLN A CA 1
ATOM 699 C C . GLN A 1 88 ? -14.178 17.597 20.028 1.00 91.12 88 GLN A C 1
ATOM 701 O O . GLN A 1 88 ? -13.990 17.176 21.165 1.00 91.12 88 GLN A O 1
ATOM 706 N N . LYS A 1 89 ? -15.407 17.910 19.597 1.00 94.12 89 LYS A N 1
ATOM 707 C CA . LYS A 1 89 ? -16.601 17.780 20.457 1.00 94.12 89 LYS A CA 1
ATOM 708 C C . LYS A 1 89 ? -16.857 16.337 20.894 1.00 94.12 89 LYS A C 1
ATOM 710 O O . LYS A 1 89 ? -17.228 16.102 22.041 1.00 94.12 89 LYS A O 1
ATOM 715 N N . MET A 1 90 ? -16.641 15.369 20.000 1.00 93.94 90 MET A N 1
ATOM 716 C CA . MET A 1 90 ? -16.712 13.945 20.346 1.00 93.94 90 MET A CA 1
ATOM 717 C C . MET A 1 90 ? -15.696 13.599 21.440 1.00 93.94 90 MET A C 1
ATOM 719 O O . MET A 1 90 ? -16.044 12.937 22.412 1.00 93.94 90 MET A O 1
ATOM 723 N N . ARG A 1 91 ? -14.459 14.100 21.342 1.00 92.25 91 ARG A N 1
ATOM 724 C CA . ARG A 1 91 ? -13.445 13.906 22.390 1.00 92.25 91 ARG A CA 1
ATOM 725 C C . ARG A 1 91 ? -13.815 14.572 23.710 1.00 92.25 91 ARG A C 1
ATOM 727 O O . ARG A 1 91 ? -13.655 13.947 24.750 1.00 92.25 91 ARG A O 1
ATOM 734 N N . GLU A 1 92 ? -14.316 15.804 23.677 1.00 93.25 92 GLU A N 1
ATOM 735 C CA . GLU A 1 92 ? -14.777 16.514 24.876 1.00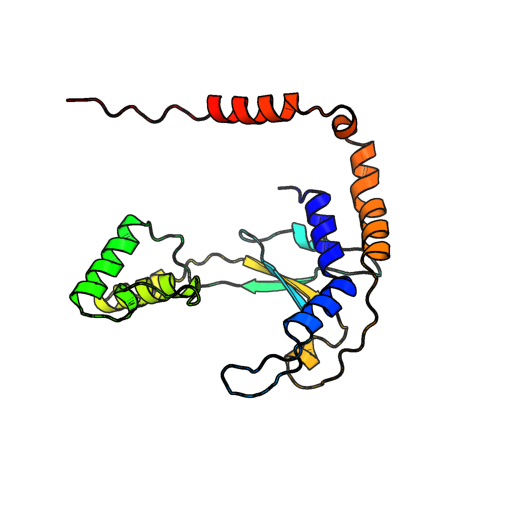 93.25 92 GLU A CA 1
ATOM 736 C C . GLU A 1 92 ? -15.901 15.754 25.588 1.00 93.25 92 GLU A C 1
ATOM 738 O O . GLU A 1 92 ? -15.904 15.670 26.816 1.00 93.25 92 GLU A O 1
ATOM 743 N N . LEU A 1 93 ? -16.834 15.164 24.833 1.00 94.38 93 LEU A N 1
ATOM 744 C CA . LEU A 1 93 ? -17.874 14.298 25.386 1.00 94.38 93 LEU A CA 1
ATOM 745 C C . LEU A 1 93 ? -17.263 13.100 26.121 1.00 94.38 93 LEU A C 1
ATOM 747 O O . LEU A 1 93 ? -17.613 12.857 27.274 1.00 94.38 93 LEU A O 1
ATOM 751 N N . LEU A 1 94 ? -16.337 12.387 25.474 1.00 93.75 94 LEU A N 1
ATOM 752 C CA . LEU A 1 94 ? -15.663 11.235 26.076 1.00 93.75 94 LEU A CA 1
ATOM 753 C C . LEU A 1 94 ? -14.849 11.629 27.315 1.00 93.75 94 LEU A C 1
ATOM 755 O O . LEU A 1 94 ? -14.872 10.901 28.303 1.00 93.75 94 LEU A O 1
ATOM 759 N N . ALA A 1 95 ? -14.192 12.794 27.298 1.00 91.81 95 ALA A N 1
ATOM 760 C CA . ALA A 1 95 ? -13.434 13.316 28.436 1.00 91.81 95 ALA A CA 1
ATOM 761 C C . ALA A 1 95 ? -14.342 13.583 29.642 1.00 91.81 95 ALA A C 1
ATOM 763 O O . ALA A 1 95 ? -14.022 13.212 30.765 1.00 91.81 95 ALA A O 1
ATOM 764 N N . ARG A 1 96 ? -15.523 14.174 29.411 1.00 93.06 96 ARG A N 1
ATOM 765 C CA . ARG A 1 96 ? -16.520 14.412 30.469 1.00 93.06 96 ARG A CA 1
ATOM 766 C C . ARG A 1 96 ? -17.086 13.127 31.069 1.00 93.06 96 ARG A C 1
ATOM 768 O O . ARG A 1 96 ? -17.637 13.177 32.163 1.00 93.06 96 ARG A O 1
ATOM 775 N N . ARG A 1 97 ? -16.986 12.003 30.355 1.00 90.12 97 ARG A N 1
ATOM 776 C CA . ARG A 1 97 ? -17.383 10.675 30.840 1.00 90.12 97 ARG A CA 1
ATOM 777 C C . ARG A 1 97 ? -16.200 9.826 31.305 1.00 90.12 97 ARG A C 1
ATOM 779 O O . ARG A 1 97 ? -16.373 8.624 31.466 1.00 90.12 97 ARG A O 1
ATOM 786 N N . ASP A 1 98 ? -15.031 10.439 31.494 1.00 87.94 98 ASP A N 1
ATOM 787 C CA . ASP A 1 98 ? -13.807 9.771 31.949 1.00 87.94 98 ASP A CA 1
ATOM 788 C C . ASP A 1 98 ? -13.436 8.548 31.084 1.00 87.94 98 ASP A C 1
ATOM 790 O O . ASP A 1 98 ? -12.959 7.514 31.550 1.00 87.94 98 ASP A O 1
ATOM 794 N N . HIS A 1 99 ? -13.734 8.625 29.781 1.00 88.88 99 HIS A N 1
ATOM 795 C CA . HIS A 1 99 ? -13.523 7.512 28.868 1.00 88.88 99 HIS A CA 1
ATOM 796 C C . HIS A 1 99 ? -12.096 7.530 28.308 1.00 88.88 99 HIS A C 1
ATOM 798 O O . HIS A 1 99 ? -11.672 8.507 27.690 1.00 88.88 99 HIS A O 1
ATOM 804 N N . LYS A 1 100 ? -11.395 6.392 28.400 1.00 84.94 100 LYS A N 1
ATOM 805 C CA . LYS A 1 100 ? -9.978 6.208 28.008 1.00 84.94 100 LYS A CA 1
ATOM 806 C C . LYS A 1 100 ? -9.585 6.707 26.611 1.00 84.94 100 LYS A C 1
ATOM 808 O O . LYS A 1 100 ? -8.423 6.982 26.351 1.00 84.94 100 LYS A O 1
ATOM 813 N N . TYR A 1 101 ? -10.529 6.796 25.674 1.00 85.06 101 TYR A N 1
ATOM 814 C CA . TYR A 1 101 ? -10.245 7.279 24.315 1.00 85.06 101 TYR A CA 1
ATOM 815 C C . TYR A 1 101 ? -10.125 8.807 24.211 1.00 85.06 101 TYR A C 1
ATOM 817 O O . TYR A 1 101 ? -9.659 9.306 23.186 1.00 85.06 101 TYR A O 1
ATOM 825 N N . ALA A 1 102 ? -10.519 9.552 25.245 1.00 80.81 102 ALA A N 1
ATOM 826 C CA . ALA A 1 102 ? -10.448 11.008 25.271 1.00 80.81 102 ALA A CA 1
ATOM 827 C C . ALA A 1 102 ? -9.007 11.544 25.311 1.00 80.81 102 ALA A C 1
ATOM 829 O O . ALA A 1 102 ? -8.699 12.551 24.660 1.00 80.81 102 ALA A O 1
ATOM 830 N N . GLU A 1 103 ? -8.121 10.842 26.019 1.00 72.56 103 GLU A N 1
ATOM 831 C CA . GLU A 1 103 ? -6.760 11.287 26.354 1.00 72.56 103 GLU A CA 1
ATOM 832 C C . GLU A 1 103 ? -5.777 11.247 25.173 1.00 72.56 103 GLU A C 1
ATOM 834 O O . GLU A 1 103 ? -4.654 11.728 25.275 1.00 72.56 103 GLU A O 1
ATOM 839 N N . GLY A 1 104 ? -6.227 10.786 24.003 1.00 67.00 104 GLY A N 1
ATOM 840 C CA . GLY A 1 104 ? -5.396 10.686 22.809 1.00 67.00 104 GLY A CA 1
ATOM 841 C C . GLY A 1 104 ? -4.868 9.275 22.607 1.00 67.00 104 GLY A C 1
ATOM 842 O O . GLY A 1 104 ? -5.470 8.305 23.064 1.00 67.00 104 GLY A O 1
ATOM 843 N N . TYR A 1 105 ? -3.774 9.177 21.863 1.00 59.22 105 TYR A N 1
ATOM 844 C CA . TYR A 1 105 ? -3.047 7.936 21.669 1.00 59.22 105 TYR A CA 1
ATOM 845 C C . TYR A 1 105 ? -1.547 8.168 21.811 1.00 59.22 105 TYR A C 1
ATOM 847 O O . TYR A 1 105 ? -1.032 9.188 21.344 1.00 59.22 105 TYR A O 1
ATOM 855 N N . ASP A 1 106 ? -0.848 7.189 22.379 1.00 51.62 106 ASP A N 1
ATOM 856 C CA . ASP A 1 106 ? 0.602 7.104 22.260 1.00 51.62 106 ASP A CA 1
ATOM 857 C C . ASP A 1 106 ? 0.979 6.787 20.811 1.00 51.62 106 ASP A C 1
ATOM 859 O O . ASP A 1 106 ? 0.264 6.081 20.095 1.00 51.62 106 ASP A O 1
ATOM 863 N N . LEU A 1 107 ? 2.117 7.318 20.362 1.00 40.03 107 LEU A N 1
ATOM 864 C CA . LEU A 1 107 ? 2.646 7.200 19.001 1.00 40.03 107 LEU A CA 1
ATOM 865 C C . LEU A 1 107 ? 2.761 5.714 18.576 1.00 40.03 107 LEU A C 1
ATOM 867 O O . LEU A 1 107 ? 3.784 5.070 18.782 1.00 40.03 107 LEU A O 1
ATOM 871 N N . GLY A 1 108 ? 1.690 5.153 18.000 1.00 42.91 108 GLY A N 1
ATOM 872 C CA . GLY A 1 108 ? 1.583 3.710 17.744 1.00 42.91 108 GLY A CA 1
ATOM 873 C C . GLY A 1 108 ? 0.158 3.157 17.579 1.00 42.91 108 GLY A C 1
ATOM 874 O O . GLY A 1 108 ? -0.012 2.175 16.861 1.00 42.91 108 GLY A O 1
ATOM 875 N N . ASP A 1 109 ? -0.878 3.804 18.127 1.00 53.44 109 ASP A N 1
ATOM 876 C CA . ASP A 1 109 ? -2.263 3.268 18.079 1.00 53.44 109 ASP A CA 1
ATOM 877 C C . ASP A 1 109 ? -2.973 3.369 16.715 1.00 53.44 109 ASP A C 1
ATOM 879 O O . ASP A 1 109 ? -4.068 2.819 16.514 1.00 53.44 109 ASP A O 1
ATOM 883 N N . GLY A 1 110 ? -2.347 4.078 15.773 1.00 56.16 110 GLY A N 1
ATOM 884 C CA . GLY A 1 110 ? -2.724 4.162 14.367 1.00 56.16 110 GLY A CA 1
ATOM 885 C C . GLY A 1 110 ? -4.024 4.930 14.057 1.00 56.16 110 GLY A C 1
ATOM 886 O O . GLY A 1 110 ? -4.751 5.368 14.950 1.00 56.16 110 GLY A O 1
ATOM 887 N N . PRO A 1 111 ? -4.375 5.053 12.758 1.00 56.88 111 PRO A N 1
ATOM 888 C CA . PRO A 1 111 ? -5.585 5.741 12.265 1.00 56.88 111 PRO A CA 1
ATOM 889 C C . PRO A 1 111 ? -6.905 5.217 12.852 1.00 56.88 111 PRO A C 1
ATOM 891 O O . PRO A 1 111 ? -7.954 5.853 12.746 1.00 56.88 111 PRO A O 1
ATOM 894 N N . ASN A 1 112 ? -6.844 4.038 13.465 1.00 70.38 112 ASN A N 1
ATOM 895 C CA . ASN A 1 112 ? -7.949 3.353 14.104 1.00 70.38 112 ASN A CA 1
ATOM 896 C C . ASN A 1 112 ? -8.423 4.099 15.373 1.00 70.38 112 ASN A C 1
ATOM 898 O O . ASN A 1 112 ? -9.607 4.058 15.686 1.00 70.38 112 ASN A O 1
ATOM 902 N N . TRP A 1 113 ? -7.565 4.879 16.050 1.00 83.19 113 TRP A N 1
ATOM 903 C CA . TRP A 1 113 ? -7.975 5.661 17.228 1.00 83.19 113 TRP A CA 1
ATOM 904 C C . TRP A 1 113 ? -9.113 6.650 16.938 1.00 83.19 113 TRP A C 1
ATOM 906 O O . TRP A 1 113 ? -10.108 6.651 17.660 1.00 83.19 113 TRP A O 1
ATOM 916 N N . ARG A 1 114 ? -9.033 7.431 15.849 1.00 86.19 114 ARG A N 1
ATOM 917 C CA . ARG A 1 114 ? -10.104 8.384 15.489 1.00 86.19 114 ARG A CA 1
ATOM 918 C C . ARG A 1 114 ? -11.436 7.681 15.230 1.00 86.19 114 ARG A C 1
ATOM 920 O O . ARG A 1 114 ? -12.481 8.188 15.620 1.00 86.19 114 ARG A O 1
ATOM 927 N N . ILE A 1 115 ? -11.396 6.508 14.595 1.00 86.75 115 ILE A N 1
ATOM 928 C CA . ILE A 1 115 ? -12.593 5.693 14.345 1.00 86.75 115 ILE A CA 1
ATOM 929 C C . ILE A 1 115 ? -13.168 5.172 15.667 1.00 86.75 115 ILE A C 1
ATOM 931 O O . ILE A 1 115 ? -14.377 5.246 15.858 1.00 86.75 115 ILE A O 1
ATOM 935 N N . ARG A 1 116 ? -12.323 4.707 16.599 1.00 87.25 116 ARG A N 1
ATOM 936 C CA . ARG A 1 116 ? -12.757 4.259 17.935 1.00 87.25 116 ARG A CA 1
ATOM 937 C C . ARG A 1 116 ? -13.398 5.382 18.749 1.00 87.25 116 ARG A C 1
ATOM 939 O O . ARG A 1 116 ? -14.459 5.165 19.318 1.00 87.25 116 ARG A O 1
ATOM 946 N N . VAL A 1 117 ? -12.794 6.574 18.760 1.00 90.75 117 VAL A N 1
ATOM 947 C CA . VAL A 1 117 ? -13.366 7.771 19.403 1.00 90.75 117 VAL A CA 1
ATOM 948 C C . VAL A 1 117 ? -14.729 8.099 18.810 1.00 90.75 117 VAL A C 1
ATOM 950 O O . VAL A 1 117 ? -15.684 8.288 19.551 1.00 90.75 117 VAL A O 1
ATOM 953 N N . ALA A 1 118 ? -14.824 8.163 17.480 1.00 90.88 118 ALA A N 1
ATOM 954 C CA . ALA A 1 118 ? -16.072 8.517 16.821 1.00 90.88 118 ALA A CA 1
ATOM 955 C C . ALA A 1 118 ? -17.167 7.473 17.078 1.00 90.88 118 ALA A C 1
ATOM 957 O O . ALA A 1 118 ? -18.298 7.853 17.352 1.00 90.88 118 ALA A O 1
ATOM 958 N N . ARG A 1 119 ? -16.828 6.176 17.051 1.00 90.81 119 ARG A N 1
ATOM 959 C CA . ARG A 1 119 ? -17.771 5.086 17.340 1.00 90.81 119 ARG A CA 1
ATOM 960 C C . ARG A 1 119 ? -18.313 5.195 18.761 1.00 90.81 119 ARG A C 1
ATOM 962 O O . ARG A 1 119 ? -19.517 5.292 18.936 1.00 90.81 119 ARG A O 1
ATOM 969 N N . GLU A 1 120 ? -17.418 5.284 19.739 1.00 92.50 120 GLU A N 1
ATOM 970 C CA . GLU A 1 120 ? -17.795 5.414 21.148 1.00 92.50 120 GLU A CA 1
ATOM 971 C C . GLU A 1 120 ? -18.630 6.680 21.398 1.00 92.50 120 GLU A C 1
ATOM 973 O O . GLU A 1 120 ? -19.630 6.650 22.108 1.00 92.50 120 GLU A O 1
ATOM 978 N N . ALA A 1 121 ? -18.255 7.810 20.791 1.00 93.62 121 ALA A N 1
ATOM 979 C CA . ALA A 1 121 ? -19.000 9.052 20.947 1.00 93.62 121 ALA A CA 1
ATOM 980 C C . ALA A 1 121 ? -20.415 8.966 20.354 1.00 93.62 121 ALA A C 1
ATOM 982 O O . ALA A 1 121 ? -21.334 9.507 20.964 1.00 93.62 121 ALA A O 1
ATOM 983 N N . LEU A 1 122 ? -20.594 8.299 19.204 1.00 93.38 122 LEU A N 1
ATOM 984 C CA . LEU A 1 122 ? -21.909 8.048 18.599 1.00 93.38 122 LEU A CA 1
ATOM 985 C C . LEU A 1 122 ? -22.771 7.159 19.503 1.00 93.38 122 LEU A C 1
ATOM 987 O O . LEU A 1 122 ? -23.898 7.542 19.822 1.00 93.38 122 LEU A O 1
ATOM 991 N N . ASP A 1 123 ? -22.209 6.054 19.997 1.00 92.44 123 ASP A N 1
ATOM 992 C CA . ASP A 1 123 ? -22.898 5.136 20.910 1.00 92.44 123 ASP A CA 1
ATOM 993 C C . ASP A 1 123 ? -23.364 5.874 22.181 1.00 92.44 123 ASP A C 1
ATOM 995 O O . ASP A 1 123 ? -24.508 5.745 22.619 1.00 92.44 123 ASP A O 1
ATOM 999 N N . GLN A 1 124 ? -22.518 6.749 22.736 1.00 92.06 124 GLN A N 1
ATOM 1000 C CA . GLN A 1 124 ? -22.821 7.521 23.943 1.00 92.06 124 GLN A CA 1
ATOM 1001 C C . GLN A 1 124 ? -23.927 8.572 23.796 1.00 92.06 124 GLN A C 1
ATOM 1003 O O . GLN A 1 124 ? -24.490 8.994 24.818 1.00 92.06 124 GLN A O 1
ATOM 1008 N N . VAL A 1 125 ? -24.217 9.012 22.570 1.00 93.00 125 VAL A N 1
ATOM 1009 C CA . VAL A 1 125 ? -25.331 9.923 22.259 1.00 93.00 125 VAL A CA 1
ATOM 1010 C C . VAL A 1 125 ? -26.536 9.198 21.652 1.00 93.00 125 VAL A C 1
ATOM 1012 O O . VAL A 1 125 ? -27.514 9.853 21.301 1.00 93.00 125 VAL A O 1
ATOM 1015 N N . GLY A 1 126 ? -26.489 7.864 21.549 1.00 91.75 126 GLY A N 1
ATOM 1016 C CA . GLY A 1 126 ? -27.569 7.048 20.992 1.00 91.75 126 GLY A CA 1
ATOM 1017 C C . GLY A 1 126 ? -27.701 7.140 19.470 1.00 91.75 126 GLY A C 1
ATOM 1018 O O . GLY A 1 126 ? -28.789 6.916 18.942 1.00 91.75 126 GLY A O 1
ATOM 1019 N N . LEU A 1 127 ? -26.627 7.506 18.765 1.00 90.62 127 LEU A N 1
ATOM 1020 C CA . LEU A 1 127 ? -26.579 7.509 17.305 1.00 90.62 127 LEU A CA 1
ATOM 1021 C C . LEU A 1 127 ? -25.981 6.204 16.785 1.00 90.62 127 LEU A C 1
ATOM 1023 O O . LEU A 1 127 ? -25.106 5.614 17.411 1.00 90.62 127 LEU A O 1
ATOM 1027 N N . ASP A 1 128 ? -26.433 5.783 15.607 1.00 87.69 128 ASP A N 1
ATOM 1028 C CA . ASP A 1 128 ? -25.961 4.551 14.987 1.00 87.69 128 ASP A CA 1
ATOM 1029 C C . ASP A 1 128 ? -24.489 4.667 14.555 1.00 87.69 128 ASP A C 1
ATOM 1031 O O . ASP A 1 128 ? -24.103 5.567 13.799 1.00 87.69 128 ASP A O 1
ATOM 1035 N N . SER A 1 129 ? -23.661 3.726 15.009 1.00 83.00 129 SER A N 1
ATOM 1036 C CA . SER A 1 129 ? -22.262 3.603 14.597 1.00 83.00 129 SER A CA 1
ATOM 1037 C C . SER A 1 129 ? -22.085 3.330 13.093 1.00 83.00 129 SER A C 1
ATOM 1039 O O . SER A 1 129 ? -21.006 3.599 12.551 1.00 83.00 129 SER A O 1
ATOM 1041 N N . GLU A 1 130 ? -23.139 2.886 12.395 1.00 85.00 130 GLU A N 1
ATOM 1042 C CA . GLU A 1 130 ? -23.189 2.772 10.932 1.00 85.00 130 GLU A CA 1
ATOM 1043 C C . GLU A 1 130 ? -23.011 4.114 10.217 1.00 85.00 130 GLU A C 1
ATOM 1045 O O . GLU A 1 130 ? -22.620 4.136 9.055 1.00 85.00 130 GLU A O 1
ATOM 1050 N N . LEU A 1 131 ? -23.163 5.253 10.900 1.00 84.81 131 LEU A N 1
ATOM 1051 C CA . LEU A 1 131 ? -22.794 6.559 10.340 1.00 84.81 131 LEU A CA 1
ATOM 1052 C C . LEU A 1 131 ? -21.308 6.640 9.951 1.00 84.81 131 LEU A C 1
ATOM 1054 O O . LEU A 1 131 ? -20.925 7.439 9.097 1.00 84.81 131 LEU A O 1
ATOM 1058 N N . LEU A 1 132 ? -20.460 5.795 10.544 1.00 85.50 132 LEU A N 1
ATOM 1059 C CA . LEU A 1 132 ? -19.057 5.673 10.154 1.00 85.50 132 LEU A CA 1
ATOM 1060 C C . LEU A 1 132 ? -18.861 4.874 8.862 1.00 85.50 132 LEU A C 1
ATOM 1062 O O . LEU A 1 132 ? -17.784 4.955 8.264 1.00 85.50 132 LEU A O 1
ATOM 1066 N N . HIS A 1 133 ? -19.865 4.107 8.435 1.00 86.12 133 HIS A N 1
ATOM 1067 C CA . HIS A 1 133 ? -19.856 3.374 7.183 1.00 86.12 133 HIS A CA 1
ATOM 1068 C C . HIS A 1 133 ? -20.116 4.340 6.032 1.00 86.12 133 HIS A C 1
ATOM 1070 O O . HIS A 1 133 ? -21.221 4.811 5.783 1.00 86.12 133 HIS A O 1
ATOM 1076 N N . HIS A 1 134 ? -19.050 4.676 5.323 1.00 79.25 134 HIS A N 1
ATOM 1077 C CA . HIS A 1 134 ? -19.082 5.804 4.407 1.00 79.25 134 HIS A CA 1
ATOM 1078 C C . HIS A 1 134 ? -19.432 5.413 2.963 1.00 79.25 134 HIS A C 1
ATOM 1080 O O . HIS A 1 134 ? -19.341 6.249 2.066 1.00 79.25 134 HIS A O 1
ATOM 1086 N N . GLY A 1 135 ? -19.722 4.133 2.705 1.00 76.19 135 GLY A N 1
ATOM 1087 C CA . GLY A 1 135 ? -20.169 3.632 1.401 1.00 76.19 135 GLY A CA 1
ATOM 1088 C C . GLY A 1 135 ? -19.177 3.775 0.237 1.00 76.19 135 GLY A C 1
ATOM 1089 O O . GLY A 1 135 ? -19.512 3.517 -0.918 1.00 76.19 135 GLY A O 1
ATOM 1090 N N . ILE A 1 136 ? -17.942 4.225 0.498 1.00 78.81 136 ILE A N 1
ATOM 1091 C CA . ILE A 1 136 ? -16.961 4.476 -0.570 1.00 78.81 136 ILE A CA 1
ATOM 1092 C C . ILE A 1 136 ? -16.316 3.153 -0.916 1.00 78.81 136 ILE A C 1
ATOM 1094 O O . ILE A 1 136 ? -15.413 2.677 -0.223 1.00 78.81 136 ILE A O 1
ATOM 1098 N N . GLN A 1 137 ? -16.753 2.628 -2.048 1.00 83.62 137 GLN A N 1
ATOM 1099 C CA . GLN A 1 137 ? -16.189 1.443 -2.650 1.00 83.62 137 GLN A CA 1
ATOM 1100 C C . GLN A 1 137 ? -14.827 1.759 -3.275 1.00 83.62 137 GLN A C 1
ATOM 1102 O O . GLN A 1 137 ? -14.677 2.694 -4.071 1.00 83.62 137 GLN A O 1
ATOM 1107 N N . ARG A 1 138 ? -13.821 0.960 -2.919 1.00 86.12 138 ARG A N 1
ATOM 1108 C CA . ARG A 1 138 ? -12.484 0.989 -3.521 1.00 86.12 138 ARG A CA 1
ATOM 1109 C C . ARG A 1 138 ? -12.194 -0.354 -4.158 1.00 86.12 138 ARG A C 1
ATOM 1111 O O . ARG A 1 138 ? -12.448 -1.405 -3.579 1.00 86.12 138 ARG A O 1
ATOM 1118 N N . GLU A 1 139 ? -11.667 -0.314 -5.366 1.00 90.50 139 GLU A N 1
ATOM 1119 C CA . GLU A 1 139 ? -11.277 -1.513 -6.089 1.00 90.50 139 GLU A CA 1
ATOM 1120 C C . GLU A 1 139 ? -9.932 -1.995 -5.544 1.00 90.50 139 GLU A C 1
ATOM 1122 O O . GLU A 1 139 ? -9.002 -1.199 -5.380 1.00 90.50 139 GLU A O 1
ATOM 1127 N N . VAL A 1 140 ? -9.839 -3.287 -5.239 1.00 91.19 140 VAL A N 1
ATOM 1128 C CA . VAL A 1 140 ? -8.641 -3.927 -4.693 1.00 91.19 140 VAL A CA 1
ATOM 1129 C C . VAL A 1 140 ? -7.910 -4.649 -5.815 1.00 91.19 140 VAL A C 1
ATOM 1131 O O . VAL A 1 140 ? -8.502 -5.438 -6.557 1.00 91.19 140 VAL A O 1
ATOM 1134 N N . PHE A 1 141 ? -6.607 -4.413 -5.898 1.00 92.44 141 PHE A N 1
ATOM 1135 C CA . PHE A 1 141 ? -5.691 -5.060 -6.824 1.00 92.44 141 PHE A CA 1
ATOM 1136 C C . PHE A 1 141 ? -4.624 -5.833 -6.062 1.00 92.44 141 PHE A C 1
ATOM 1138 O O . PHE A 1 141 ? -4.207 -5.417 -4.982 1.00 92.44 141 PHE A O 1
ATOM 1145 N N . GLY A 1 142 ? -4.171 -6.937 -6.644 1.00 93.56 142 GLY A N 1
ATOM 1146 C CA . GLY A 1 142 ? -3.126 -7.795 -6.106 1.00 93.56 142 GLY A CA 1
ATOM 1147 C C . GLY A 1 142 ? -2.042 -8.068 -7.136 1.00 93.56 142 GLY A C 1
ATOM 1148 O O . GLY A 1 142 ? -2.339 -8.215 -8.318 1.00 93.56 142 GLY A O 1
ATOM 1149 N N . VAL A 1 143 ? -0.799 -8.167 -6.678 1.00 94.50 143 VAL A N 1
ATOM 1150 C CA . VAL A 1 143 ? 0.324 -8.712 -7.445 1.00 94.50 143 VAL A CA 1
ATOM 1151 C C . VAL A 1 143 ? 0.874 -9.910 -6.692 1.00 94.50 143 VAL A C 1
ATOM 1153 O O . VAL A 1 143 ? 1.579 -9.720 -5.692 1.00 94.50 143 VAL A O 1
ATOM 1156 N N . PRO A 1 144 ? 0.543 -11.131 -7.132 1.00 93.69 144 PRO A N 1
ATOM 1157 C CA . PRO A 1 144 ? 1.193 -12.330 -6.635 1.00 93.69 144 PRO A CA 1
ATOM 1158 C C . PRO A 1 144 ? 2.699 -12.242 -6.887 1.00 93.69 144 PRO A C 1
ATOM 1160 O O . PRO A 1 144 ? 3.132 -11.940 -8.001 1.00 93.69 144 PRO A O 1
ATOM 1163 N N . LEU A 1 145 ? 3.498 -12.472 -5.848 1.00 94.00 145 LEU A N 1
ATOM 1164 C CA . LEU A 1 145 ? 4.952 -12.618 -5.971 1.00 94.00 145 LEU A CA 1
ATOM 1165 C C . LEU A 1 145 ? 5.383 -14.086 -5.963 1.00 94.00 145 LEU A C 1
ATOM 1167 O O . LEU A 1 145 ? 6.542 -14.382 -6.237 1.00 94.00 145 LEU A O 1
ATOM 1171 N N . VAL A 1 146 ? 4.453 -14.982 -5.644 1.00 91.69 146 VAL A N 1
ATOM 1172 C CA . VAL A 1 146 ? 4.618 -16.433 -5.686 1.00 91.69 146 VAL A CA 1
ATOM 1173 C C . VAL A 1 146 ? 3.333 -17.046 -6.243 1.00 91.69 146 VAL A C 1
ATOM 1175 O O . VAL A 1 146 ? 2.244 -16.515 -6.002 1.00 91.69 146 VAL A O 1
ATOM 1178 N N . ASP A 1 147 ? 3.436 -18.144 -6.987 1.00 89.25 147 ASP A N 1
ATOM 1179 C CA . ASP A 1 147 ? 2.282 -18.725 -7.694 1.00 89.25 147 ASP A CA 1
ATOM 1180 C C . ASP A 1 147 ? 1.234 -19.289 -6.722 1.00 89.25 147 ASP A C 1
ATOM 1182 O O . ASP A 1 147 ? 0.025 -19.148 -6.905 1.00 89.25 147 ASP A O 1
ATOM 1186 N N . ASN A 1 148 ? 1.707 -19.859 -5.620 1.00 90.06 148 ASN A N 1
ATOM 1187 C CA . ASN A 1 148 ? 0.929 -20.522 -4.580 1.00 90.06 148 ASN A CA 1
ATOM 1188 C C . ASN A 1 148 ? 0.532 -19.584 -3.419 1.00 90.06 148 ASN A C 1
ATOM 1190 O O . ASN A 1 148 ? 0.202 -20.042 -2.322 1.00 90.06 148 ASN A O 1
ATOM 1194 N N . PHE A 1 149 ? 0.520 -18.262 -3.646 1.00 92.25 149 PHE A N 1
ATOM 1195 C CA . PHE A 1 149 ? 0.312 -17.264 -2.586 1.00 92.25 149 PHE A CA 1
ATOM 1196 C C . PHE A 1 149 ? -0.989 -17.475 -1.802 1.00 92.25 149 PHE A C 1
ATOM 1198 O O . PHE A 1 149 ? -1.039 -17.192 -0.609 1.00 92.25 149 PHE A O 1
ATOM 1205 N N . ARG A 1 150 ? -2.052 -17.966 -2.455 1.00 92.38 150 ARG A N 1
ATOM 1206 C CA . ARG A 1 150 ? -3.354 -18.205 -1.811 1.00 92.38 150 ARG A CA 1
ATOM 1207 C C . ARG A 1 150 ? -3.262 -19.298 -0.759 1.00 92.38 150 ARG A C 1
ATOM 1209 O O . ARG A 1 150 ? -3.752 -19.108 0.347 1.00 92.38 150 ARG A O 1
ATOM 1216 N N . ASP A 1 151 ? -2.629 -20.413 -1.100 1.00 92.69 151 ASP A N 1
ATOM 1217 C CA . ASP A 1 151 ? -2.494 -21.544 -0.188 1.00 92.69 151 ASP A CA 1
ATOM 1218 C C . ASP A 1 151 ? -1.578 -21.194 0.982 1.00 92.69 151 ASP A C 1
ATOM 1220 O O . ASP A 1 151 ? -1.902 -21.538 2.119 1.00 92.69 151 ASP A O 1
ATOM 1224 N N . TYR A 1 152 ? -0.513 -20.423 0.732 1.00 91.44 152 TYR A N 1
ATOM 1225 C CA . TYR A 1 152 ? 0.344 -19.899 1.795 1.00 91.44 152 TYR A CA 1
ATOM 1226 C C . TYR A 1 152 ? -0.426 -18.960 2.735 1.00 91.44 152 TYR A C 1
ATOM 1228 O O . TYR A 1 152 ? -0.416 -19.147 3.949 1.00 91.44 152 TYR A O 1
ATOM 1236 N N . LEU A 1 153 ? -1.172 -17.986 2.195 1.00 90.44 153 LEU A N 1
ATOM 1237 C CA . LEU A 1 153 ? -1.979 -17.063 3.007 1.00 90.44 153 LEU A CA 1
ATOM 1238 C C . LEU A 1 153 ? -3.097 -17.774 3.788 1.00 90.44 153 LEU A C 1
ATOM 1240 O O . LEU A 1 153 ? -3.515 -17.285 4.836 1.00 90.44 153 LEU A O 1
ATOM 1244 N N . CYS A 1 154 ? -3.573 -18.922 3.301 1.00 91.75 154 CYS A N 1
ATOM 1245 C CA . CYS A 1 154 ? -4.523 -19.782 4.004 1.00 91.75 154 CYS A CA 1
ATOM 1246 C C . CYS A 1 154 ? -3.862 -20.772 4.982 1.00 91.75 154 CYS A C 1
ATOM 1248 O O . CYS A 1 154 ? -4.580 -21.568 5.583 1.00 91.75 154 CYS A O 1
ATOM 1250 N N . GLY A 1 155 ? -2.532 -20.756 5.135 1.00 89.12 155 GLY A N 1
ATOM 1251 C CA . GLY A 1 155 ? -1.796 -21.654 6.031 1.00 89.12 155 GLY A CA 1
ATOM 1252 C C . GLY A 1 155 ? -1.801 -23.122 5.597 1.00 89.12 155 GLY A C 1
ATOM 1253 O O . GLY A 1 155 ? -1.637 -24.003 6.433 1.00 89.12 155 GLY A O 1
ATOM 1254 N N . ARG A 1 156 ? -2.038 -23.404 4.310 1.00 92.31 156 ARG A N 1
ATOM 1255 C CA . ARG A 1 156 ? -2.075 -24.775 3.765 1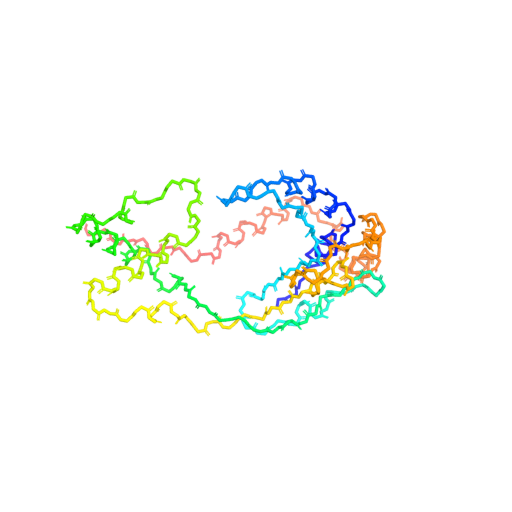.00 92.31 156 ARG A CA 1
ATOM 1256 C C . ARG A 1 156 ? -0.698 -25.290 3.363 1.00 92.31 156 ARG A C 1
ATOM 1258 O O . ARG A 1 156 ? -0.513 -26.496 3.250 1.00 92.31 156 ARG A O 1
ATOM 1265 N N . ILE A 1 157 ? 0.231 -24.376 3.106 1.00 90.31 157 ILE A N 1
ATOM 1266 C CA . ILE A 1 157 ? 1.603 -24.657 2.693 1.00 90.31 157 ILE A CA 1
ATOM 1267 C C . ILE A 1 157 ? 2.551 -23.657 3.354 1.00 90.31 157 ILE A C 1
ATOM 1269 O O . ILE A 1 157 ? 2.143 -22.549 3.703 1.00 90.31 157 ILE A O 1
ATOM 1273 N N . GLU A 1 158 ? 3.821 -24.034 3.453 1.00 85.56 158 GLU A N 1
ATOM 1274 C CA . GLU A 1 158 ? 4.890 -23.173 3.977 1.00 85.56 158 GLU A CA 1
ATOM 1275 C C . GLU A 1 158 ? 5.874 -22.726 2.884 1.00 85.56 158 GLU A C 1
ATOM 1277 O O . GLU A 1 158 ? 6.503 -21.676 3.008 1.00 85.56 158 GLU A O 1
ATOM 1282 N N . ASP A 1 159 ? 5.979 -23.483 1.785 1.00 84.44 159 ASP A N 1
ATOM 1283 C CA . ASP A 1 159 ? 6.899 -23.181 0.690 1.00 84.44 159 ASP A CA 1
ATOM 1284 C C . ASP A 1 159 ? 6.399 -22.017 -0.176 1.00 84.44 159 ASP A C 1
ATOM 1286 O O . ASP A 1 159 ? 5.280 -22.019 -0.692 1.00 84.44 159 ASP A O 1
ATOM 1290 N N . THR A 1 160 ? 7.266 -21.026 -0.358 1.00 84.25 160 THR A N 1
ATOM 1291 C CA . THR A 1 160 ? 7.042 -19.815 -1.162 1.00 84.25 160 THR A CA 1
ATOM 1292 C C . THR A 1 160 ? 8.191 -19.580 -2.146 1.00 84.25 160 THR A C 1
ATOM 1294 O O . THR A 1 160 ? 8.428 -18.456 -2.595 1.00 84.25 160 THR A O 1
ATOM 1297 N N . SER A 1 161 ? 8.951 -20.630 -2.469 1.00 78.06 161 SER A N 1
ATOM 1298 C CA . SER A 1 161 ? 10.147 -20.537 -3.300 1.00 78.06 161 SER A CA 1
ATOM 1299 C C . SER A 1 161 ? 9.817 -20.155 -4.747 1.00 78.06 161 SER A C 1
ATOM 1301 O O . SER A 1 161 ? 9.440 -20.966 -5.585 1.00 78.06 161 SER A O 1
ATOM 1303 N N . VAL A 1 162 ? 9.998 -18.872 -5.067 1.00 80.88 162 VAL A N 1
ATOM 1304 C CA . VAL A 1 162 ? 9.918 -18.356 -6.438 1.00 80.88 162 VAL A CA 1
ATOM 1305 C C . VAL A 1 162 ? 11.071 -17.394 -6.681 1.00 80.88 162 VAL A C 1
ATOM 1307 O O . VAL A 1 162 ? 11.314 -16.467 -5.905 1.00 80.88 162 VAL A O 1
ATOM 1310 N N . SER A 1 163 ? 11.789 -17.608 -7.785 1.00 83.12 163 SER A N 1
ATOM 1311 C CA . SER A 1 163 ? 12.805 -16.663 -8.242 1.00 83.12 163 SER A CA 1
ATOM 1312 C C . SER A 1 163 ? 12.119 -15.460 -8.878 1.00 83.12 163 SER A C 1
ATOM 1314 O O . SER A 1 163 ? 11.405 -15.589 -9.874 1.00 83.12 163 SER A O 1
ATOM 1316 N N . ARG A 1 164 ? 12.321 -14.279 -8.292 1.00 90.94 164 ARG A N 1
ATOM 1317 C CA . ARG A 1 164 ? 11.801 -13.017 -8.820 1.00 90.94 164 ARG A CA 1
ATOM 1318 C C . ARG A 1 164 ? 12.887 -12.246 -9.569 1.00 90.94 164 ARG A C 1
ATOM 1320 O O . ARG A 1 164 ? 14.034 -12.225 -9.108 1.00 90.94 164 ARG A O 1
ATOM 1327 N N . PRO A 1 165 ? 12.523 -11.533 -10.648 1.00 93.69 165 PRO A N 1
ATOM 1328 C CA . PRO A 1 165 ? 13.438 -10.635 -11.335 1.00 93.69 165 PRO A CA 1
ATOM 1329 C C . PRO A 1 165 ? 14.069 -9.632 -10.368 1.00 93.69 165 PRO A C 1
ATOM 1331 O O . PRO A 1 165 ? 13.451 -9.167 -9.400 1.00 93.69 165 PRO A O 1
ATOM 1334 N N . SER A 1 166 ? 15.319 -9.285 -10.631 1.00 95.38 166 SER A N 1
ATOM 1335 C CA . SER A 1 166 ? 16.028 -8.248 -9.901 1.00 95.38 166 SER A CA 1
ATOM 1336 C C . SER A 1 166 ? 15.460 -6.858 -10.214 1.00 95.38 166 SER A C 1
ATOM 1338 O O . SER A 1 166 ? 14.778 -6.635 -11.215 1.00 95.38 166 SER A O 1
ATOM 1340 N N . VAL A 1 167 ? 15.786 -5.880 -9.367 1.00 95.88 167 VAL A N 1
ATOM 1341 C CA . VAL A 1 167 ? 15.545 -4.450 -9.619 1.00 95.88 167 VAL A CA 1
ATOM 1342 C C . VAL A 1 167 ? 16.099 -4.025 -10.973 1.00 95.88 167 VAL A C 1
ATOM 1344 O O . VAL A 1 167 ? 15.430 -3.259 -11.649 1.00 95.88 167 VAL A O 1
ATOM 1347 N N . SER A 1 168 ? 17.277 -4.515 -11.374 1.00 96.31 168 SER A N 1
ATOM 1348 C CA . SER A 1 168 ? 17.897 -4.125 -12.644 1.00 96.31 168 SER A CA 1
ATOM 1349 C C . SER A 1 168 ? 17.069 -4.618 -13.825 1.00 96.31 168 SER A C 1
ATOM 1351 O O . SER A 1 168 ? 16.643 -3.811 -14.639 1.00 96.31 168 SER A O 1
ATOM 1353 N N . GLU A 1 169 ? 16.756 -5.915 -13.871 1.00 95.31 169 GLU A N 1
ATOM 1354 C CA . GLU A 1 169 ? 15.931 -6.508 -14.938 1.00 95.31 169 GLU A CA 1
ATOM 1355 C C . GLU A 1 169 ? 14.544 -5.859 -14.999 1.00 95.31 169 GLU A C 1
ATOM 1357 O O . GLU A 1 169 ? 14.046 -5.510 -16.067 1.00 95.31 169 GLU A O 1
ATOM 1362 N N . THR A 1 170 ? 13.939 -5.625 -13.832 1.00 95.25 170 THR A N 1
ATOM 1363 C CA . THR A 1 170 ? 12.631 -4.969 -13.732 1.00 95.25 170 THR A CA 1
ATOM 1364 C C . THR A 1 170 ? 12.690 -3.510 -14.196 1.00 95.25 170 THR A C 1
ATOM 1366 O O . THR A 1 170 ? 11.759 -3.035 -14.846 1.00 95.25 170 THR A O 1
ATOM 1369 N N . ALA A 1 171 ? 13.765 -2.787 -13.864 1.00 95.06 171 ALA A N 1
ATOM 1370 C CA . ALA A 1 171 ? 13.964 -1.397 -14.261 1.00 95.06 171 ALA A CA 1
ATOM 1371 C C . ALA A 1 171 ? 14.178 -1.269 -15.769 1.00 95.06 171 ALA A C 1
ATOM 1373 O O . ALA A 1 171 ? 13.571 -0.388 -16.372 1.00 95.06 171 ALA A O 1
ATOM 1374 N N . GLU A 1 172 ? 15.000 -2.131 -16.374 1.00 95.62 172 GLU A N 1
ATOM 1375 C CA . GLU A 1 172 ? 15.215 -2.139 -17.826 1.00 95.62 172 GLU A CA 1
ATOM 1376 C C . GLU A 1 172 ? 13.898 -2.370 -18.570 1.00 95.62 172 GLU A C 1
ATOM 1378 O O . GLU A 1 172 ? 13.472 -1.510 -19.341 1.00 95.62 172 GLU A O 1
ATOM 1383 N N . ALA A 1 173 ? 13.164 -3.432 -18.226 1.00 95.00 173 ALA A N 1
ATOM 1384 C CA . ALA A 1 173 ? 11.881 -3.726 -18.861 1.00 95.00 173 ALA A CA 1
ATOM 1385 C C . ALA A 1 173 ? 10.845 -2.599 -18.669 1.00 95.00 173 ALA A C 1
ATOM 1387 O O . ALA A 1 173 ? 10.084 -2.270 -19.580 1.00 95.00 173 ALA A O 1
ATOM 1388 N N . ALA A 1 174 ? 10.804 -1.969 -17.488 1.00 93.94 174 ALA A N 1
ATOM 1389 C CA . ALA A 1 174 ? 9.912 -0.839 -17.230 1.00 93.94 174 ALA A CA 1
ATOM 1390 C C . ALA A 1 174 ? 10.308 0.414 -18.029 1.00 93.94 174 ALA A C 1
ATOM 1392 O O . ALA A 1 174 ? 9.427 1.139 -18.510 1.00 93.94 174 ALA A O 1
ATOM 1393 N N . LYS A 1 175 ? 11.614 0.675 -18.172 1.00 93.38 175 LYS A N 1
ATOM 1394 C CA . LYS A 1 175 ? 12.138 1.797 -18.958 1.00 93.38 175 LYS A CA 1
ATOM 1395 C C . LYS A 1 175 ? 11.774 1.642 -20.424 1.00 93.38 175 LYS A C 1
ATOM 1397 O O . LYS A 1 175 ? 11.143 2.549 -20.969 1.00 93.38 175 LYS A O 1
ATOM 1402 N N . GLU A 1 176 ? 12.100 0.493 -21.009 1.00 93.44 176 GLU A N 1
ATOM 1403 C CA . GLU A 1 176 ? 11.768 0.155 -22.394 1.00 93.44 176 GLU A CA 1
ATOM 1404 C C . GLU A 1 176 ? 10.268 0.294 -22.645 1.00 93.44 176 GLU A C 1
ATOM 1406 O O . GLU A 1 176 ? 9.842 0.936 -23.599 1.00 93.44 176 GLU A O 1
ATOM 1411 N N . ARG A 1 177 ? 9.439 -0.226 -21.735 1.00 92.19 177 ARG A N 1
ATOM 1412 C CA . ARG A 1 177 ? 7.993 -0.268 -21.949 1.00 92.19 177 ARG A CA 1
ATOM 1413 C C . ARG A 1 177 ? 7.271 1.070 -21.769 1.00 92.19 177 ARG A C 1
ATOM 1415 O O . ARG A 1 177 ? 6.210 1.260 -22.379 1.00 92.19 177 ARG A O 1
ATOM 1422 N N . TRP A 1 178 ? 7.720 1.934 -20.856 1.00 91.06 178 TRP A N 1
ATOM 1423 C CA . TRP A 1 178 ? 6.947 3.117 -20.437 1.00 91.06 178 TRP A CA 1
ATOM 1424 C C . TRP A 1 178 ? 7.696 4.443 -20.455 1.00 91.06 178 TRP A C 1
ATOM 1426 O O . TRP A 1 178 ? 7.025 5.479 -20.485 1.00 91.06 178 TRP A O 1
ATOM 1436 N N . ILE A 1 179 ? 9.025 4.434 -20.349 1.00 90.44 179 ILE A N 1
ATOM 1437 C CA . ILE A 1 179 ? 9.819 5.655 -20.171 1.00 90.44 179 ILE A CA 1
ATOM 1438 C C . ILE A 1 179 ? 10.377 6.121 -21.512 1.00 90.44 179 ILE A C 1
ATOM 1440 O O . ILE A 1 179 ? 10.161 7.283 -21.839 1.00 90.44 179 ILE A O 1
ATOM 1444 N N . ILE A 1 180 ? 11.003 5.237 -22.296 1.00 91.50 180 ILE A N 1
ATOM 1445 C CA . ILE A 1 180 ? 11.654 5.593 -23.571 1.00 91.50 180 ILE A CA 1
ATOM 1446 C C . ILE A 1 180 ? 10.634 6.185 -24.556 1.00 91.50 180 ILE A C 1
ATOM 1448 O O . ILE A 1 180 ? 10.701 7.372 -24.857 1.00 91.50 180 ILE A O 1
ATOM 1452 N N . ASP A 1 181 ? 9.575 5.441 -24.893 1.00 86.94 181 ASP A N 1
ATOM 1453 C CA . ASP A 1 181 ? 8.493 5.924 -25.773 1.00 86.94 181 ASP A CA 1
ATOM 1454 C C . ASP A 1 181 ? 7.817 7.220 -25.289 1.00 86.94 181 ASP A C 1
ATOM 1456 O O . ASP A 1 181 ? 7.109 7.903 -26.036 1.00 86.94 181 ASP A O 1
ATOM 1460 N N . ARG A 1 182 ? 7.883 7.512 -23.985 1.00 87.12 182 ARG A N 1
ATOM 1461 C CA . ARG A 1 182 ? 7.327 8.749 -23.429 1.00 87.12 182 ARG A CA 1
ATOM 1462 C C . ARG A 1 182 ? 8.310 9.901 -23.589 1.00 87.12 182 ARG A C 1
ATOM 1464 O O . ARG A 1 182 ? 7.855 10.985 -23.931 1.00 87.12 182 ARG A O 1
ATOM 1471 N N . ALA A 1 183 ? 9.593 9.667 -23.332 1.00 88.88 183 ALA A N 1
ATOM 1472 C CA . ALA A 1 183 ? 10.653 10.644 -23.532 1.00 88.88 183 ALA A CA 1
ATOM 1473 C C . ALA A 1 183 ? 10.690 11.107 -24.996 1.00 88.88 183 ALA A C 1
ATOM 1475 O O . ALA A 1 183 ? 10.692 12.309 -25.242 1.00 88.88 183 ALA A O 1
ATOM 1476 N N . ASP A 1 184 ? 10.558 10.178 -25.946 1.00 89.44 184 ASP A N 1
ATOM 1477 C CA . ASP A 1 184 ? 10.538 10.497 -27.380 1.00 89.44 184 ASP A CA 1
ATOM 1478 C C . ASP A 1 184 ? 9.322 11.346 -27.784 1.00 89.44 184 ASP A C 1
ATOM 1480 O O . ASP A 1 184 ? 9.417 12.237 -28.624 1.00 89.44 184 ASP A O 1
ATOM 1484 N N . ARG A 1 185 ? 8.155 11.096 -27.174 1.00 88.25 185 ARG A N 1
ATOM 1485 C CA . ARG A 1 185 ? 6.917 11.850 -27.454 1.00 88.25 185 ARG A CA 1
ATOM 1486 C C . ARG A 1 185 ? 6.808 13.175 -26.702 1.00 88.25 185 ARG A C 1
ATOM 1488 O O . ARG A 1 185 ? 5.963 13.993 -27.055 1.00 88.25 185 ARG A O 1
ATOM 1495 N N . CYS A 1 186 ? 7.572 13.353 -25.630 1.00 87.00 186 CYS A N 1
ATOM 1496 C CA . CYS A 1 186 ? 7.521 14.523 -24.756 1.00 87.00 186 CYS A CA 1
ATOM 1497 C C . CYS A 1 186 ? 8.953 14.929 -24.366 1.00 87.00 186 CYS A C 1
ATOM 1499 O O . CYS A 1 186 ? 9.354 14.673 -23.226 1.00 87.00 186 CYS A O 1
ATOM 1501 N N . PRO A 1 187 ? 9.725 15.535 -25.288 1.00 85.19 187 PRO A N 1
ATOM 1502 C CA . PRO A 1 187 ? 11.141 15.836 -25.080 1.00 85.19 187 PRO A CA 1
ATOM 1503 C C . PRO A 1 187 ? 11.389 17.018 -24.132 1.00 85.19 187 PRO A C 1
ATOM 1505 O O . PRO A 1 187 ? 12.529 17.229 -23.731 1.00 85.19 187 PRO A O 1
ATOM 1508 N N . ASP A 1 188 ? 10.344 17.745 -23.715 1.00 83.75 188 ASP A N 1
ATOM 1509 C CA . ASP A 1 188 ? 10.404 18.941 -22.856 1.00 83.75 188 ASP A CA 1
ATOM 1510 C C . ASP A 1 188 ? 11.226 18.748 -21.569 1.00 83.75 188 ASP A C 1
ATOM 1512 O O . ASP A 1 188 ? 11.731 19.710 -20.993 1.00 83.75 188 ASP A O 1
ATOM 1516 N N . TYR A 1 189 ? 11.389 17.501 -21.106 1.00 82.38 189 TYR A N 1
ATOM 1517 C CA . TYR A 1 189 ? 12.241 17.183 -19.958 1.00 82.38 189 TYR A CA 1
ATOM 1518 C C . TYR A 1 189 ? 13.720 17.541 -20.191 1.00 82.38 189 TYR A C 1
ATOM 1520 O O . TYR A 1 189 ? 14.419 17.848 -19.228 1.00 82.38 189 TYR A O 1
ATOM 1528 N N . ALA A 1 190 ? 14.203 17.491 -21.437 1.00 82.75 190 ALA A N 1
ATOM 1529 C CA . ALA A 1 190 ? 15.586 17.806 -21.793 1.00 82.75 190 ALA A CA 1
ATOM 1530 C C . ALA A 1 190 ? 15.862 19.316 -21.789 1.00 82.75 190 ALA A C 1
ATOM 1532 O O . ALA A 1 190 ? 16.990 19.734 -21.537 1.00 82.75 190 ALA A O 1
ATOM 1533 N N . GLU A 1 191 ? 14.832 20.128 -22.019 1.00 82.94 191 GLU A N 1
ATOM 1534 C CA . GLU A 1 191 ? 14.913 21.594 -21.994 1.00 82.94 191 GLU A CA 1
ATOM 1535 C C . GLU A 1 191 ? 14.521 22.175 -20.625 1.00 82.94 191 GLU A C 1
ATOM 1537 O O . GLU A 1 191 ? 14.532 23.391 -20.418 1.00 82.94 191 GLU A O 1
ATOM 1542 N N . TRP A 1 192 ? 14.186 21.307 -19.665 1.00 82.62 192 TRP A N 1
ATOM 1543 C CA . TRP A 1 192 ? 13.699 21.716 -18.358 1.00 82.62 192 TRP A CA 1
ATOM 1544 C C . TRP A 1 192 ? 14.785 22.391 -17.513 1.00 82.62 192 TRP A C 1
ATOM 1546 O O . TRP A 1 192 ? 15.884 21.874 -17.311 1.00 82.62 192 TRP A O 1
ATOM 1556 N N . SER A 1 193 ? 14.442 23.531 -16.919 1.00 82.75 193 SER A N 1
ATOM 1557 C CA . SER A 1 193 ? 15.312 24.335 -16.066 1.00 82.75 193 SER A CA 1
ATOM 1558 C C . SER A 1 193 ? 14.719 24.522 -14.669 1.00 82.75 193 SER A C 1
ATOM 1560 O O . SER A 1 193 ? 13.505 24.509 -14.456 1.00 82.75 193 SER A O 1
ATOM 1562 N N . ARG A 1 194 ? 15.582 24.778 -13.675 1.00 80.31 194 ARG A N 1
ATOM 1563 C CA . ARG A 1 194 ? 15.134 25.086 -12.301 1.00 80.31 194 ARG A CA 1
ATOM 1564 C C . ARG A 1 194 ? 14.229 26.322 -12.239 1.00 80.31 194 ARG A C 1
ATOM 1566 O O . ARG A 1 194 ? 13.403 26.413 -11.336 1.00 80.31 194 ARG A O 1
ATOM 1573 N N . ARG A 1 195 ? 14.358 27.252 -13.194 1.00 82.62 195 ARG A N 1
ATOM 1574 C CA . ARG A 1 195 ? 13.540 28.471 -13.260 1.00 82.62 195 ARG A CA 1
ATOM 1575 C C . ARG A 1 195 ? 12.063 28.152 -13.497 1.00 82.62 195 ARG A C 1
ATOM 1577 O O . ARG A 1 195 ? 11.209 28.739 -12.844 1.00 82.62 195 ARG A O 1
ATOM 1584 N N . GLN A 1 196 ? 11.776 27.159 -14.335 1.00 80.50 196 GLN A N 1
ATOM 1585 C CA . GLN A 1 196 ? 10.407 26.721 -14.622 1.00 80.50 196 GLN A CA 1
ATOM 1586 C C . GLN A 1 196 ? 9.719 26.097 -13.395 1.00 80.50 196 GLN A C 1
ATOM 1588 O O . GLN A 1 196 ? 8.506 26.215 -13.249 1.00 80.50 196 GLN A O 1
ATOM 1593 N N . ILE A 1 197 ? 10.471 25.492 -12.461 1.00 79.81 197 ILE A N 1
ATOM 1594 C CA . ILE A 1 197 ? 9.913 25.022 -11.176 1.00 79.81 197 ILE A CA 1
ATOM 1595 C C . ILE A 1 197 ? 9.402 26.211 -10.362 1.00 79.81 197 ILE A C 1
ATOM 1597 O O . ILE A 1 197 ? 8.283 26.175 -9.855 1.00 79.81 197 ILE A O 1
ATOM 1601 N N . TRP A 1 198 ? 10.213 27.265 -10.255 1.00 80.62 198 TRP A N 1
ATOM 1602 C CA . TRP A 1 198 ? 9.837 28.475 -9.528 1.00 80.62 198 TRP A CA 1
ATOM 1603 C C . TRP A 1 198 ? 8.599 29.134 -10.143 1.00 80.62 198 TRP A C 1
ATOM 1605 O O . TRP A 1 198 ? 7.649 29.432 -9.428 1.00 80.62 198 TRP A O 1
ATOM 1615 N N . GLU A 1 199 ? 8.559 29.271 -11.469 1.00 82.94 199 GLU A N 1
ATOM 1616 C CA . GLU A 1 199 ? 7.409 29.826 -12.197 1.00 82.94 199 GLU A CA 1
ATOM 1617 C C . GLU A 1 199 ? 6.121 29.013 -11.972 1.00 82.94 199 GLU A C 1
ATOM 1619 O O . GLU A 1 199 ? 5.053 29.585 -11.749 1.00 82.94 199 GLU A O 1
ATOM 1624 N N . LEU A 1 200 ? 6.203 27.679 -11.952 1.00 81.88 200 LEU A N 1
ATOM 1625 C CA . LEU A 1 200 ? 5.056 26.812 -11.651 1.00 81.88 200 LEU A CA 1
ATOM 1626 C C . LEU A 1 200 ? 4.580 26.918 -10.200 1.00 81.88 200 LEU A C 1
ATOM 1628 O O . LEU A 1 200 ? 3.382 26.815 -9.934 1.00 81.88 200 LEU A O 1
ATOM 1632 N N . MET A 1 201 ? 5.502 27.099 -9.254 1.00 77.25 201 MET A N 1
ATOM 1633 C CA . MET A 1 201 ? 5.150 27.278 -7.845 1.00 77.25 201 MET A CA 1
ATOM 1634 C C . MET A 1 201 ? 4.505 28.645 -7.602 1.00 77.25 201 MET A C 1
ATOM 1636 O O . MET A 1 201 ? 3.471 28.713 -6.943 1.00 77.25 201 MET A O 1
ATOM 1640 N N . VAL A 1 202 ? 5.067 29.714 -8.173 1.00 80.31 202 VAL A N 1
ATOM 1641 C CA . VAL A 1 202 ? 4.556 31.086 -8.022 1.00 80.31 202 VAL A CA 1
ATOM 1642 C C . VAL A 1 202 ? 3.207 31.257 -8.719 1.00 80.31 202 VAL A C 1
ATOM 1644 O O . VAL A 1 202 ? 2.261 31.727 -8.095 1.00 80.31 202 VAL A O 1
ATOM 1647 N N . SER A 1 203 ? 3.062 30.778 -9.957 1.00 74.69 203 SER A N 1
ATOM 1648 C CA . SER A 1 203 ? 1.789 30.872 -10.689 1.00 74.69 203 SER A CA 1
ATOM 1649 C C . SER A 1 203 ? 0.635 30.130 -10.007 1.00 74.69 203 SER A C 1
ATOM 1651 O O . SER A 1 203 ? -0.519 30.530 -10.148 1.00 74.69 203 SER A O 1
ATOM 1653 N N . ARG A 1 204 ? 0.899 29.064 -9.239 1.00 63.25 204 ARG A N 1
ATOM 1654 C CA . ARG A 1 204 ? -0.141 28.413 -8.423 1.00 63.25 204 ARG A CA 1
ATOM 1655 C C . ARG A 1 204 ? -0.549 29.239 -7.210 1.00 63.25 204 ARG A C 1
ATOM 1657 O O . ARG A 1 204 ? -1.730 29.252 -6.893 1.00 63.25 204 ARG A O 1
ATOM 1664 N N . LEU A 1 205 ? 0.396 29.924 -6.570 1.00 63.62 205 LEU A N 1
ATOM 1665 C CA . LEU A 1 205 ? 0.116 30.792 -5.424 1.00 63.62 205 LEU A CA 1
ATOM 1666 C C . LEU A 1 205 ? -0.669 32.045 -5.833 1.00 63.62 205 LEU A C 1
ATOM 1668 O O . LEU A 1 205 ? -1.511 32.512 -5.077 1.00 63.62 205 LEU A O 1
ATOM 1672 N N . GLU A 1 206 ? -0.436 32.564 -7.039 1.00 61.00 206 GLU A N 1
ATOM 1673 C CA . GLU A 1 206 ? -1.148 33.736 -7.570 1.00 61.00 206 GLU A CA 1
ATOM 1674 C C . GLU A 1 206 ? -2.577 33.420 -8.046 1.00 61.00 206 GLU A C 1
ATOM 1676 O O . GLU A 1 206 ? -3.422 34.311 -8.090 1.00 61.00 206 GLU A O 1
ATOM 1681 N N . ASN A 1 207 ? -2.865 32.156 -8.377 1.00 56.38 207 ASN A N 1
ATOM 1682 C CA . ASN A 1 207 ? -4.193 31.698 -8.805 1.00 56.38 207 ASN A CA 1
ATOM 1683 C C . ASN A 1 207 ? -5.070 31.165 -7.655 1.00 56.38 207 ASN A C 1
ATOM 1685 O O . ASN A 1 207 ? -6.227 30.805 -7.885 1.00 56.38 207 ASN A O 1
ATOM 1689 N N . GLU A 1 208 ? -4.561 31.116 -6.421 1.00 50.28 208 GLU A N 1
ATOM 1690 C CA . GLU A 1 208 ? -5.405 30.926 -5.241 1.00 50.28 208 GLU A CA 1
ATOM 1691 C C . GLU A 1 208 ? -6.080 32.264 -4.901 1.00 50.28 208 GLU A C 1
ATOM 1693 O O . GLU A 1 208 ? -5.426 33.244 -4.546 1.00 50.28 208 GLU A O 1
ATOM 1698 N N . VAL A 1 209 ? -7.410 32.316 -5.052 1.00 50.66 209 VAL A N 1
ATOM 1699 C CA . VAL A 1 209 ? -8.243 33.472 -4.684 1.00 50.66 209 VAL A CA 1
ATOM 1700 C C . VAL A 1 209 ? -7.857 33.937 -3.271 1.00 50.66 209 VAL A C 1
ATOM 1702 O O . VAL A 1 209 ? -7.842 33.101 -2.363 1.00 50.66 209 VAL A O 1
ATOM 1705 N N . PRO A 1 210 ? -7.570 35.236 -3.042 1.00 48.12 210 PRO A N 1
ATOM 1706 C CA . PRO A 1 210 ? -7.222 35.714 -1.713 1.00 48.12 210 PRO A CA 1
ATOM 1707 C C . PRO A 1 210 ? -8.334 35.350 -0.729 1.00 48.12 210 PRO A C 1
ATOM 1709 O O . PRO A 1 210 ? -9.500 35.677 -0.961 1.00 48.12 210 PRO A O 1
ATOM 1712 N N . TRP A 1 211 ? -7.970 34.686 0.370 1.00 44.00 211 TRP A N 1
ATOM 1713 C CA . TRP A 1 211 ? -8.858 34.484 1.514 1.00 44.00 211 TRP A CA 1
ATOM 1714 C C . TRP A 1 211 ? -9.554 35.810 1.856 1.00 44.00 211 TRP A C 1
ATOM 1716 O O . TRP A 1 211 ? -8.861 36.833 1.941 1.00 44.00 211 TRP A O 1
ATOM 1726 N N . PRO A 1 212 ? -10.890 35.837 2.042 1.00 40.72 212 PRO A N 1
ATOM 1727 C CA . PRO A 1 212 ? -11.577 37.069 2.385 1.00 40.72 212 PRO A CA 1
ATOM 1728 C C . PRO A 1 212 ? -10.958 37.605 3.673 1.00 40.72 212 PRO A C 1
ATOM 1730 O O . PRO A 1 212 ? -10.979 36.948 4.715 1.00 40.72 212 PRO A O 1
ATOM 1733 N N . LYS A 1 213 ? -10.352 38.792 3.586 1.00 42.38 213 LYS A N 1
ATOM 1734 C CA . LYS A 1 213 ? -9.918 39.527 4.768 1.00 42.38 213 LYS A CA 1
ATOM 1735 C C . LYS A 1 213 ? -11.183 39.808 5.568 1.00 42.38 213 LYS A C 1
ATOM 1737 O O . LYS A 1 213 ? -12.029 40.575 5.113 1.00 42.38 213 LYS A O 1
ATOM 1742 N N . ASN A 1 214 ? -11.326 39.140 6.710 1.00 42.62 214 ASN A N 1
ATOM 1743 C CA . ASN A 1 214 ? -12.400 39.412 7.654 1.00 42.62 214 ASN A CA 1
ATOM 1744 C C . ASN A 1 214 ? -12.439 40.920 7.912 1.00 42.62 214 ASN A C 1
ATOM 1746 O O . ASN A 1 214 ? -11.432 41.510 8.308 1.00 42.62 214 ASN A O 1
ATOM 1750 N N . GLY A 1 215 ? -13.591 41.526 7.624 1.00 38.81 215 GLY A N 1
ATOM 1751 C CA . GLY A 1 215 ? -13.861 42.919 7.928 1.00 38.81 215 GLY A CA 1
ATOM 1752 C C . GLY A 1 215 ? -13.692 43.148 9.422 1.00 38.81 215 GLY A C 1
ATOM 1753 O O . GLY A 1 215 ? -14.350 42.503 10.235 1.00 38.81 215 GLY A O 1
ATOM 1754 N N . SER A 1 216 ? -12.783 44.050 9.765 1.00 40.00 216 SER A N 1
ATOM 1755 C CA . SER A 1 216 ? -12.701 44.663 11.080 1.00 40.00 216 SER A CA 1
ATOM 1756 C C . SER A 1 216 ? -13.917 45.571 11.265 1.00 40.00 216 SER A C 1
ATOM 1758 O O . SER A 1 216 ? -14.024 46.600 10.594 1.00 40.00 216 SER A O 1
ATOM 1760 N N . SER A 1 217 ? -14.829 45.148 12.136 1.00 40.31 217 SER A N 1
ATOM 1761 C CA . SER A 1 217 ? -15.702 46.031 12.917 1.00 40.31 217 SER A CA 1
ATOM 1762 C C . SER A 1 217 ? -14.891 46.837 13.921 1.00 40.31 217 SER A C 1
ATOM 1764 O O . SER A 1 217 ? -13.974 46.218 14.512 1.00 40.31 217 SER A O 1
#

Secondary structure (DSSP, 8-state):
-PPPHHHHHHHHHTTSHHHHHHHHHHHTEEE-TTS-EEE----EEEEE-SSB--HHHHT-EETTTEE-EEEEEE--B--TTS-HHHHHHHHHHHHHTT-TTTT---TTS-THHHHHHHHHHHHHTT--GGGGB----EEEEEEESSTTHHHHHTTS------PPPPHHHHHHHHIIIIIIHHHHH-GGGTS--HHHHHHHHHHHHHTS---------